Protein AF-X1LAD8-F1 (afdb_monomer)

Foldseek 3Di:
DLVVLLVVCLVVVALEFEQEEAQQSLLSSLCSQQPRPQPDDPVQQFDEARRDAGRHAYEYEYLALADLQQAAQKHWDQPPVVLATTMGGDPRSGHPYYDQQLVSNLPPALVRLQLRLLNLLQLLVQLCVFPQHDDVLVVLSVQLNVLSVVQSVVCNVRSNPSSSSVSSNSSSNSSSNSCRRGNGDDQQVQQRCCCRPVVDDSSVSSVVRVVD

Sequence (212 aa):
MLDEALQEARGWQPDLVIGFGGGSSMDVAKLVAALPGSGQRVEEVFGIGLLASRKTHLILLPTTAGTGSEVSPIAIVLDDPAKLKKGVVSPHLVADAAYVDPLLTVSVPPDVTAATGMDALTHCIEEYANRFAHPVIDLYALQGVRLIAANLLRAVQKGDDEEARARVALGSFYGGLGLGSVNTGAVHALAYPLGGEFHVAHGVSNALLMPH

Structure (mmCIF, N/CA/C/O backbone):
data_AF-X1LAD8-F1
#
_entry.id   AF-X1LAD8-F1
#
loop_
_atom_site.group_PDB
_atom_site.id
_atom_site.type_symbol
_atom_site.label_atom_id
_atom_site.label_alt_id
_atom_site.label_comp_id
_atom_site.label_asym_id
_atom_site.label_entity_id
_atom_site.label_seq_id
_atom_site.pdbx_PDB_ins_code
_atom_site.Cartn_x
_atom_site.Cartn_y
_atom_site.Cartn_z
_atom_site.occupancy
_atom_site.B_iso_or_equiv
_atom_site.auth_seq_id
_atom_site.auth_comp_id
_atom_site.auth_asym_id
_atom_site.auth_atom_id
_atom_site.pdbx_PDB_model_num
ATOM 1 N N . MET A 1 1 ? -13.987 14.799 1.753 1.00 79.81 1 MET A N 1
ATOM 2 C CA . MET A 1 1 ? -13.926 13.354 1.435 1.00 79.81 1 MET A CA 1
ATOM 3 C C . MET A 1 1 ? -14.041 12.464 2.671 1.00 79.81 1 MET A C 1
ATOM 5 O O . MET A 1 1 ? -15.060 11.800 2.785 1.00 79.81 1 MET A O 1
ATOM 9 N N . LEU A 1 2 ? -13.053 12.399 3.582 1.00 89.94 2 LEU A N 1
ATOM 10 C CA . LEU A 1 2 ? -13.131 11.468 4.728 1.00 89.94 2 LEU A CA 1
ATOM 11 C C . LEU A 1 2 ? -14.311 11.788 5.659 1.00 89.94 2 LEU A C 1
ATOM 13 O O . LEU A 1 2 ? -15.076 10.889 5.991 1.00 89.94 2 LEU A O 1
ATOM 17 N N . ASP A 1 3 ? -14.491 13.056 6.033 1.00 90.19 3 ASP A N 1
ATOM 18 C CA . ASP A 1 3 ? -15.581 13.463 6.931 1.00 90.19 3 ASP A CA 1
ATOM 19 C C . ASP A 1 3 ? -16.967 13.179 6.346 1.00 90.19 3 ASP A C 1
ATOM 21 O O . ASP A 1 3 ? -17.844 12.676 7.046 1.00 90.19 3 ASP A O 1
ATOM 25 N N . GLU A 1 4 ? -17.145 13.437 5.050 1.00 91.69 4 GLU A N 1
ATOM 26 C CA . GLU A 1 4 ? -18.382 13.137 4.320 1.00 91.69 4 GLU A CA 1
ATOM 27 C C . GLU A 1 4 ? -18.660 11.628 4.323 1.00 91.69 4 GLU A C 1
ATOM 29 O O . GLU A 1 4 ? -19.759 11.205 4.677 1.00 91.69 4 GLU A O 1
ATOM 34 N N . ALA A 1 5 ? -17.647 10.808 4.023 1.00 93.94 5 ALA A N 1
AT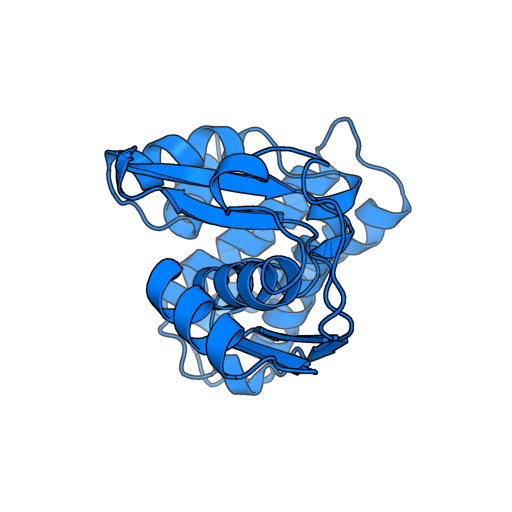OM 35 C CA . ALA A 1 5 ? -17.775 9.353 4.033 1.00 93.94 5 ALA A CA 1
ATOM 36 C C . ALA A 1 5 ? -18.078 8.805 5.441 1.00 93.94 5 ALA A C 1
ATOM 38 O O . ALA A 1 5 ? -18.900 7.903 5.602 1.00 93.94 5 ALA A O 1
ATOM 39 N N . LEU A 1 6 ? -17.459 9.371 6.484 1.00 94.69 6 LEU A N 1
ATOM 40 C CA . LEU A 1 6 ? -17.747 9.020 7.877 1.00 94.69 6 LEU A CA 1
ATOM 41 C C . LEU A 1 6 ? -19.163 9.427 8.290 1.00 94.69 6 LEU A C 1
ATOM 43 O O . LEU A 1 6 ? -19.819 8.695 9.034 1.00 94.69 6 LEU A O 1
ATOM 47 N N . GLN A 1 7 ? -19.642 10.583 7.832 1.00 93.75 7 GLN A N 1
ATOM 48 C CA . GLN A 1 7 ? -21.001 11.038 8.098 1.00 93.75 7 GLN A CA 1
ATOM 49 C C . GLN A 1 7 ? -22.031 10.107 7.451 1.00 93.75 7 GLN A C 1
ATOM 51 O O . GLN A 1 7 ? -22.976 9.689 8.123 1.00 93.75 7 GLN A O 1
ATOM 56 N N . GLU A 1 8 ? -21.829 9.743 6.186 1.00 94.81 8 GLU A N 1
ATOM 57 C CA . GLU A 1 8 ? -22.706 8.819 5.468 1.00 94.81 8 GLU A CA 1
ATOM 58 C C . GLU A 1 8 ? -22.725 7.436 6.132 1.00 94.81 8 GLU A C 1
ATOM 60 O O . GLU A 1 8 ? -23.794 6.905 6.443 1.00 94.81 8 GLU A O 1
ATOM 65 N N . ALA A 1 9 ? -21.553 6.894 6.475 1.00 95.19 9 ALA A N 1
ATOM 66 C CA . ALA A 1 9 ? -21.448 5.598 7.138 1.00 95.19 9 ALA A CA 1
ATOM 67 C C . ALA A 1 9 ? -22.083 5.578 8.538 1.00 95.19 9 ALA A C 1
ATOM 69 O O . ALA A 1 9 ? -22.672 4.571 8.924 1.00 95.19 9 ALA A O 1
ATOM 70 N N . ARG A 1 10 ? -22.033 6.681 9.301 1.00 92.81 10 ARG A N 1
ATOM 71 C CA . ARG A 1 10 ? -22.748 6.789 10.590 1.00 92.81 10 ARG A CA 1
ATOM 72 C C . ARG A 1 10 ? -24.267 6.772 10.418 1.00 92.81 10 ARG A C 1
ATOM 74 O O . ARG A 1 10 ? -24.958 6.252 11.290 1.00 92.81 10 ARG A O 1
ATOM 81 N N . GLY A 1 11 ? -24.778 7.340 9.327 1.00 92.38 11 GLY A N 1
ATOM 82 C CA . GLY A 1 11 ? -26.203 7.310 9.002 1.00 92.38 11 GLY A CA 1
ATOM 83 C C . GLY A 1 11 ? -26.668 5.931 8.534 1.00 92.38 11 GLY A C 1
ATOM 84 O O . GLY A 1 11 ? -27.708 5.453 8.982 1.00 92.38 11 GLY A O 1
ATOM 85 N N . TRP A 1 12 ? -25.886 5.288 7.663 1.00 94.12 12 TRP A N 1
ATOM 86 C CA . TRP A 1 12 ? -26.236 4.000 7.062 1.00 94.12 12 TRP A CA 1
ATOM 87 C C . TRP A 1 12 ? -25.961 2.793 7.972 1.00 94.12 12 TRP A C 1
ATOM 89 O O . TRP A 1 12 ? -26.721 1.832 7.932 1.00 94.12 12 TRP A O 1
ATOM 99 N N . GLN A 1 13 ? -24.926 2.864 8.818 1.00 92.81 13 GLN A N 1
ATOM 100 C CA . GLN A 1 13 ? -24.449 1.774 9.682 1.00 92.81 13 GLN A CA 1
ATOM 101 C C . GLN A 1 13 ? -24.126 0.486 8.896 1.00 92.81 13 GLN A C 1
ATOM 103 O O . GLN A 1 13 ? -24.782 -0.534 9.094 1.00 92.81 13 GLN A O 1
ATOM 108 N N . PRO A 1 14 ? -23.126 0.517 7.993 1.00 95.50 14 PRO A N 1
ATOM 109 C CA . PRO A 1 14 ? -22.772 -0.645 7.186 1.00 95.50 14 PRO A CA 1
ATOM 110 C C . PRO A 1 14 ? -22.263 -1.824 8.020 1.00 95.50 14 PRO A C 1
ATOM 112 O O . PRO A 1 14 ? -21.412 -1.658 8.897 1.00 95.50 14 PRO A O 1
ATOM 115 N N . ASP A 1 15 ? -22.684 -3.029 7.632 1.00 97.06 15 ASP A N 1
ATOM 116 C CA . ASP A 1 15 ? -22.079 -4.293 8.079 1.00 97.06 15 ASP A CA 1
ATOM 117 C C . ASP A 1 15 ? -20.779 -4.618 7.317 1.00 97.06 15 ASP A C 1
ATOM 119 O O . ASP A 1 15 ? -19.916 -5.340 7.819 1.00 97.06 15 ASP A O 1
ATOM 123 N N . LEU A 1 16 ? -20.618 -4.056 6.113 1.00 97.88 16 LEU A N 1
ATOM 124 C CA . LEU A 1 16 ? -19.474 -4.248 5.222 1.00 97.88 16 LEU A CA 1
ATOM 125 C C . LEU A 1 16 ? -19.122 -2.942 4.500 1.00 97.88 16 LEU A C 1
ATOM 127 O O . LEU A 1 16 ? -19.991 -2.273 3.944 1.00 97.88 16 LEU A O 1
ATOM 131 N N . VAL A 1 17 ? -17.829 -2.637 4.436 1.00 98.44 17 VAL A N 1
ATOM 132 C CA . VAL A 1 17 ? -17.248 -1.579 3.606 1.00 98.44 17 VAL A CA 1
ATOM 133 C C . VAL A 1 17 ? -16.349 -2.212 2.549 1.00 98.44 17 VAL A C 1
ATOM 135 O O . VAL A 1 17 ? -15.526 -3.079 2.849 1.00 98.44 17 VAL A O 1
ATOM 138 N N . ILE A 1 18 ? -16.495 -1.757 1.305 1.00 98.50 18 ILE A N 1
ATOM 139 C CA . ILE A 1 18 ? -15.653 -2.171 0.183 1.00 98.50 18 ILE A CA 1
ATOM 140 C C . ILE A 1 18 ? -14.827 -0.967 -0.267 1.00 98.50 18 ILE A C 1
ATOM 142 O O . ILE A 1 18 ? -15.375 0.021 -0.753 1.00 98.50 18 ILE A O 1
ATOM 146 N N . GLY A 1 19 ? -13.508 -1.049 -0.110 1.00 98.06 19 GLY A N 1
ATOM 147 C CA . GLY A 1 19 ? -12.574 -0.078 -0.669 1.00 98.06 19 GLY A CA 1
ATOM 148 C C . GLY A 1 19 ? -12.155 -0.493 -2.072 1.00 98.06 19 GLY A C 1
ATOM 149 O O . GLY A 1 19 ? -11.567 -1.555 -2.245 1.00 98.06 19 GLY A O 1
ATOM 150 N N . PHE A 1 20 ? -12.434 0.347 -3.064 1.00 97.44 20 PHE A N 1
ATOM 151 C CA . PHE A 1 20 ? -12.070 0.121 -4.463 1.00 97.44 20 PHE A CA 1
ATOM 152 C C . PHE A 1 20 ? -11.306 1.338 -4.989 1.00 97.44 20 PHE A C 1
ATOM 154 O O . PHE A 1 20 ? -11.820 2.459 -4.957 1.00 97.44 20 PHE A O 1
ATOM 161 N N . GLY A 1 21 ? -10.067 1.141 -5.434 1.00 97.44 21 GLY A N 1
ATOM 162 C CA . GLY A 1 21 ? -9.229 2.226 -5.945 1.00 97.44 21 GLY A CA 1
ATOM 163 C C . GLY A 1 21 ? -7.747 2.058 -5.617 1.00 97.44 21 GLY A C 1
ATOM 164 O O . GLY A 1 21 ? -7.274 0.961 -5.333 1.00 97.44 21 GLY A O 1
ATOM 165 N N . GLY A 1 22 ? -7.003 3.165 -5.639 1.00 96.25 22 GLY A N 1
ATOM 166 C CA . GLY A 1 22 ? -5.631 3.208 -5.125 1.00 96.25 22 GLY A CA 1
ATOM 167 C C . GLY A 1 22 ? -5.575 3.345 -3.598 1.00 96.25 22 GLY A C 1
ATOM 168 O O . GLY A 1 22 ? -6.605 3.346 -2.919 1.00 96.25 22 GLY A O 1
ATOM 169 N N . GLY A 1 23 ? -4.366 3.536 -3.059 1.00 95.62 23 GLY A N 1
ATOM 170 C CA . GLY A 1 23 ? -4.129 3.642 -1.611 1.00 95.62 23 GLY A CA 1
ATOM 171 C C . GLY A 1 23 ? -5.018 4.664 -0.899 1.00 95.62 23 GLY A C 1
ATOM 172 O O . GLY A 1 23 ? -5.607 4.339 0.121 1.00 95.62 23 GLY A O 1
ATOM 173 N N . SER A 1 24 ? -5.220 5.859 -1.467 1.00 93.81 24 SER A N 1
ATOM 174 C CA . SER A 1 24 ? -6.061 6.889 -0.836 1.00 93.81 24 SER A CA 1
ATOM 175 C C . SER A 1 24 ? -7.518 6.456 -0.641 1.00 93.81 24 SER A C 1
ATOM 177 O O . SER A 1 24 ? -8.095 6.724 0.410 1.00 93.81 24 SER A O 1
ATOM 179 N N . SER A 1 25 ? -8.114 5.766 -1.619 1.00 96.31 25 SER A N 1
ATOM 180 C CA . SER A 1 25 ? -9.486 5.255 -1.496 1.00 96.31 25 SER A CA 1
ATOM 181 C C . SER A 1 25 ? -9.572 4.142 -0.451 1.00 96.31 25 SER A C 1
ATOM 183 O O . SER A 1 25 ? -10.516 4.099 0.336 1.00 96.31 25 SER A O 1
ATOM 185 N N . MET A 1 26 ? -8.575 3.255 -0.421 1.00 98.12 26 MET A N 1
ATOM 186 C CA . MET A 1 26 ? -8.517 2.153 0.541 1.00 98.12 26 MET A CA 1
ATOM 187 C C . MET A 1 26 ? -8.270 2.647 1.971 1.00 98.12 26 MET A C 1
ATOM 189 O O . MET A 1 26 ? -8.909 2.158 2.896 1.00 98.12 26 MET A O 1
ATOM 193 N N . ASP A 1 27 ? -7.430 3.662 2.162 1.00 97.50 27 ASP A N 1
ATOM 194 C CA . ASP A 1 27 ? -7.162 4.261 3.472 1.00 97.50 27 ASP A CA 1
ATOM 195 C C . ASP A 1 27 ? -8.411 4.934 4.057 1.00 97.50 27 ASP A C 1
ATOM 197 O O . ASP A 1 27 ? -8.707 4.778 5.244 1.00 97.50 27 ASP A O 1
ATOM 201 N N . VAL A 1 28 ? -9.207 5.608 3.218 1.00 97.12 28 VAL A N 1
ATOM 202 C CA . VAL A 1 28 ? -10.532 6.108 3.617 1.00 97.12 28 VAL A CA 1
ATOM 203 C C . VAL A 1 28 ? -11.456 4.949 3.986 1.00 97.12 28 VAL A C 1
ATOM 205 O O . VAL A 1 28 ? -12.068 4.987 5.050 1.00 97.12 28 VAL A O 1
ATOM 208 N N . ALA A 1 29 ? -11.530 3.901 3.161 1.00 98.19 29 ALA A N 1
ATOM 209 C CA . ALA A 1 29 ? -12.377 2.737 3.423 1.00 98.19 29 ALA A CA 1
ATOM 210 C C . ALA A 1 29 ? -12.033 2.049 4.757 1.00 98.19 29 ALA A C 1
ATOM 212 O O . ALA A 1 29 ? -12.934 1.686 5.514 1.00 98.19 29 ALA A O 1
ATOM 213 N N . LYS A 1 30 ? -10.742 1.942 5.096 1.00 98.50 30 LYS A N 1
ATOM 214 C CA . LYS A 1 30 ? -10.277 1.418 6.388 1.00 98.50 30 LYS A CA 1
ATOM 215 C C . LYS A 1 30 ? -10.834 2.218 7.565 1.00 98.50 30 LYS A C 1
ATOM 217 O O . LYS A 1 30 ? -11.376 1.638 8.505 1.00 98.50 30 LYS A O 1
ATOM 222 N N . LEU A 1 31 ? -10.740 3.548 7.512 1.00 97.69 31 LEU A N 1
ATOM 223 C CA . LEU A 1 31 ? -11.250 4.416 8.579 1.00 97.69 31 LEU A CA 1
ATOM 224 C C . LEU A 1 31 ? -12.781 4.440 8.627 1.00 97.69 31 LEU A C 1
ATOM 226 O O . LEU A 1 31 ? -13.354 4.460 9.716 1.00 97.69 31 LEU A O 1
ATOM 230 N N . VAL A 1 32 ? -13.444 4.372 7.472 1.00 97.44 32 VAL A N 1
ATOM 231 C CA . VAL A 1 32 ? -14.904 4.253 7.369 1.00 97.44 32 VAL A CA 1
ATOM 232 C C . VAL A 1 32 ? -15.407 2.926 7.937 1.00 97.44 32 VAL A C 1
ATOM 234 O O . VAL A 1 32 ? -16.476 2.901 8.530 1.00 97.44 32 VAL A O 1
ATOM 237 N N . ALA A 1 33 ? -14.648 1.836 7.837 1.00 97.94 33 ALA A N 1
ATOM 238 C CA . ALA A 1 33 ? -14.998 0.580 8.500 1.00 97.94 33 ALA A CA 1
ATOM 239 C C . ALA A 1 33 ? -14.725 0.614 10.016 1.00 97.94 33 ALA A C 1
ATOM 241 O O . ALA A 1 33 ? -15.415 -0.038 10.797 1.00 97.94 33 ALA A O 1
ATOM 242 N N . ALA A 1 34 ? -13.699 1.345 10.452 1.00 97.25 34 ALA A N 1
ATOM 243 C CA . ALA A 1 34 ? -13.231 1.297 11.833 1.00 97.25 34 ALA A CA 1
ATOM 244 C C . ALA A 1 34 ? -13.905 2.303 12.783 1.00 97.25 34 ALA A C 1
ATOM 246 O O . ALA A 1 34 ? -14.109 1.996 13.956 1.00 97.25 34 ALA A O 1
ATOM 247 N N . LEU A 1 35 ? -14.214 3.517 12.319 1.00 95.81 35 LEU A N 1
ATOM 248 C CA . LEU A 1 35 ? -14.643 4.620 13.189 1.00 95.81 35 LEU A CA 1
ATOM 249 C C . LEU A 1 35 ? -16.151 4.661 13.502 1.00 95.81 35 LEU A C 1
ATOM 251 O O . LEU A 1 35 ? -16.509 5.005 14.633 1.00 95.81 35 LEU A O 1
ATOM 255 N N . PRO A 1 36 ? -17.076 4.351 12.577 1.00 93.50 36 PRO A N 1
ATOM 256 C CA . PRO A 1 36 ? -18.497 4.313 12.905 1.00 93.50 36 PRO A CA 1
ATOM 257 C C . PRO A 1 36 ? -18.789 3.330 14.048 1.00 93.50 36 PRO A C 1
ATOM 259 O O . PRO A 1 36 ? -18.403 2.166 14.017 1.00 93.50 36 PRO A O 1
ATOM 262 N N . GLY A 1 37 ? -19.453 3.817 15.100 1.00 85.94 37 GLY A N 1
ATOM 263 C CA . GLY A 1 37 ? -19.810 3.007 16.269 1.00 85.94 37 GLY A CA 1
ATOM 264 C C . GLY A 1 37 ? -18.666 2.689 17.246 1.00 85.94 37 GLY A C 1
ATOM 265 O O . GLY A 1 37 ? -18.933 2.060 18.270 1.00 85.94 37 GLY A O 1
ATOM 266 N N . SER A 1 38 ? -17.426 3.132 16.991 1.00 89.69 38 SER A N 1
ATOM 267 C CA . SER A 1 38 ? -16.301 2.955 17.930 1.00 89.69 38 SER A CA 1
ATOM 268 C C . SER A 1 38 ? -16.323 3.950 19.096 1.00 89.69 38 SER A C 1
ATOM 270 O O . SER A 1 38 ? -15.710 3.706 20.132 1.00 89.69 38 SER A O 1
ATOM 272 N N . GLY A 1 39 ? -17.025 5.077 18.931 1.00 90.00 39 GLY A N 1
ATOM 273 C CA . GLY A 1 39 ? -17.014 6.198 19.874 1.00 90.00 39 GLY A CA 1
ATOM 274 C C . GLY A 1 39 ? -15.785 7.105 19.755 1.00 90.00 39 GLY A C 1
ATOM 275 O O . GLY A 1 39 ? -15.700 8.075 20.501 1.00 90.00 39 GLY A O 1
ATOM 276 N N . GLN A 1 40 ? -14.867 6.822 18.823 1.00 94.56 40 GLN A N 1
ATOM 277 C CA . GLN A 1 40 ? -13.672 7.630 18.569 1.00 94.56 40 GLN A CA 1
ATOM 278 C C . GLN A 1 40 ? -13.865 8.554 17.363 1.00 94.56 40 GLN A C 1
ATOM 280 O O . GLN A 1 40 ? -14.532 8.218 16.378 1.00 94.56 40 GLN A O 1
ATOM 285 N N . ARG A 1 41 ? -13.240 9.726 17.425 1.00 92.19 41 ARG A N 1
ATOM 286 C CA . ARG A 1 41 ? -13.048 10.626 16.286 1.00 92.19 41 ARG A CA 1
ATOM 287 C C . ARG A 1 41 ? -11.729 10.308 15.580 1.00 92.19 41 ARG A C 1
ATOM 289 O O . ARG A 1 41 ? -10.859 9.644 16.140 1.00 92.19 41 ARG A O 1
ATOM 296 N N . VAL A 1 42 ? -11.578 10.775 14.340 1.00 91.94 42 VAL A N 1
ATOM 297 C CA . VAL A 1 42 ? -10.379 10.485 13.535 1.00 91.94 42 VAL A CA 1
ATOM 298 C C . VAL A 1 42 ? -9.107 11.042 14.185 1.00 91.94 42 VAL A C 1
ATOM 300 O O . VAL A 1 42 ? -8.061 10.400 14.161 1.00 91.94 42 VAL A O 1
ATOM 303 N N . GLU A 1 43 ? -9.203 12.190 14.856 1.00 92.12 43 GLU A N 1
ATOM 304 C CA . GLU A 1 43 ? -8.066 12.851 15.494 1.00 92.12 43 GLU A CA 1
ATOM 305 C C . GLU A 1 43 ? -7.517 12.059 16.684 1.00 92.12 43 GLU A C 1
ATOM 307 O O . GLU A 1 43 ? -6.341 12.174 17.020 1.00 92.12 43 GLU A O 1
ATOM 312 N N . GLU A 1 44 ? -8.367 11.242 17.307 1.00 94.62 44 GLU A N 1
ATOM 313 C CA . GLU A 1 44 ? -8.046 10.440 18.491 1.00 94.62 44 GLU A CA 1
ATOM 314 C C . GLU A 1 44 ? -7.309 9.147 18.132 1.00 94.62 44 GLU A C 1
ATOM 316 O O . GLU A 1 44 ? -6.740 8.504 19.013 1.00 94.62 44 GLU A O 1
ATOM 321 N N . VAL A 1 45 ? -7.307 8.766 16.851 1.00 95.81 45 VAL A N 1
ATOM 322 C CA . VAL A 1 45 ? -6.691 7.519 16.381 1.00 95.81 45 VAL A CA 1
ATOM 323 C C . VAL A 1 45 ? -5.395 7.736 15.603 1.00 95.81 45 VAL A C 1
ATOM 325 O O . VAL A 1 45 ? -4.735 6.758 15.260 1.00 95.81 45 VAL A O 1
ATOM 328 N N . PHE A 1 46 ? -4.984 8.983 15.349 1.00 95.19 46 PHE A N 1
ATOM 329 C CA . PHE A 1 46 ? -3.705 9.270 14.694 1.00 95.19 46 PHE A CA 1
ATOM 330 C C . PHE A 1 46 ? -2.514 8.788 15.523 1.00 95.19 46 PHE A C 1
ATOM 332 O O . PHE A 1 46 ? -2.290 9.247 16.641 1.00 95.19 46 PHE A O 1
ATOM 339 N N . GLY A 1 47 ? -1.702 7.910 14.939 1.00 94.00 47 GLY A N 1
ATOM 340 C CA . GLY A 1 47 ? -0.576 7.261 15.599 1.00 94.00 47 GLY A CA 1
ATOM 341 C C . GLY A 1 47 ? -0.677 5.740 15.557 1.00 94.00 47 GLY A C 1
ATOM 342 O O . GLY A 1 47 ? -1.374 5.159 14.726 1.00 94.00 47 GLY A O 1
ATOM 343 N N . ILE A 1 48 ? 0.065 5.086 16.449 1.00 96.12 48 ILE A N 1
ATOM 344 C CA . ILE A 1 48 ? 0.210 3.629 16.484 1.00 96.12 48 ILE A CA 1
ATOM 345 C C . ILE A 1 48 ? -0.620 3.069 17.641 1.00 96.12 48 ILE A C 1
ATOM 347 O O . ILE A 1 48 ? -0.433 3.467 18.787 1.00 96.12 48 ILE A O 1
ATOM 351 N N . GLY A 1 49 ? -1.519 2.128 17.344 1.00 96.19 49 GLY A N 1
ATOM 352 C CA . GLY A 1 49 ? -2.258 1.357 18.348 1.00 96.19 49 GLY A CA 1
ATOM 353 C C . GLY A 1 49 ? -3.353 2.121 19.103 1.00 96.19 49 GLY A C 1
ATOM 354 O O . GLY A 1 49 ? -3.796 1.649 20.143 1.00 96.19 49 GLY A O 1
ATOM 355 N N . LEU A 1 50 ? -3.788 3.286 18.607 1.00 97.31 50 LEU A N 1
ATOM 356 C CA . LEU A 1 50 ? -4.802 4.122 19.274 1.00 97.31 50 LEU A CA 1
ATOM 357 C C . LEU A 1 50 ? -6.246 3.803 18.864 1.00 97.31 50 LEU A C 1
ATOM 359 O O . LEU A 1 50 ? -7.190 4.134 19.582 1.00 97.31 50 LEU A O 1
ATOM 363 N N . LEU A 1 51 ? -6.433 3.163 17.710 1.00 97.38 51 LEU A N 1
ATOM 364 C CA . LEU A 1 51 ? -7.743 2.686 17.279 1.00 97.38 51 LEU A CA 1
ATOM 365 C C . LEU A 1 51 ? -8.169 1.503 18.158 1.00 97.38 51 LEU A C 1
ATOM 367 O O . LEU A 1 51 ? -7.470 0.493 18.197 1.00 97.38 51 LEU A O 1
ATOM 371 N N . ALA A 1 52 ? -9.311 1.627 18.833 1.00 95.06 52 ALA A N 1
ATOM 372 C CA . ALA A 1 52 ? -9.736 0.699 19.877 1.00 95.06 52 ALA A CA 1
ATOM 373 C C . ALA A 1 52 ? -10.370 -0.592 19.345 1.00 95.06 52 ALA A C 1
ATOM 375 O O . ALA A 1 52 ? -10.262 -1.636 19.983 1.00 95.06 52 ALA A O 1
ATOM 376 N N . SER A 1 53 ? -11.096 -0.523 18.225 1.00 95.00 53 SER A N 1
ATOM 377 C CA . SER A 1 53 ? -11.739 -1.690 17.609 1.00 95.00 53 SER A CA 1
ATOM 378 C C . SER A 1 53 ? -12.231 -1.392 16.190 1.00 95.00 53 SER A C 1
ATOM 380 O O . SER A 1 53 ? -12.345 -0.233 15.798 1.00 95.00 53 SER A O 1
ATOM 382 N N . ARG A 1 54 ? -12.570 -2.452 15.450 1.00 96.38 54 ARG A N 1
ATOM 383 C CA . ARG A 1 54 ? -13.385 -2.424 14.227 1.00 96.38 54 ARG A CA 1
ATOM 384 C C . ARG A 1 54 ? -14.471 -3.493 14.359 1.00 96.38 54 ARG A C 1
ATOM 386 O O . ARG A 1 54 ? -14.169 -4.605 14.788 1.00 96.38 54 ARG A O 1
ATOM 393 N N . LYS A 1 55 ? -15.716 -3.151 14.014 1.00 93.44 55 LYS A N 1
ATOM 394 C CA . LYS A 1 55 ? -16.853 -4.095 13.979 1.00 93.44 55 LYS A CA 1
ATOM 395 C C . LYS A 1 55 ? -17.354 -4.369 12.562 1.00 93.44 55 LYS A C 1
ATOM 397 O O . LYS A 1 55 ? -17.846 -5.459 12.305 1.00 93.44 55 LYS A O 1
ATOM 402 N N . THR A 1 56 ? -17.223 -3.394 11.669 1.00 97.81 56 THR A 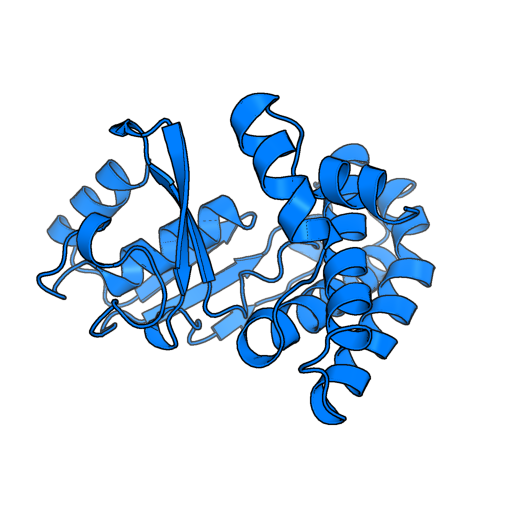N 1
ATOM 403 C CA . THR A 1 56 ? -17.653 -3.498 10.273 1.00 97.81 56 THR A CA 1
ATOM 404 C C . THR A 1 56 ? -16.647 -4.300 9.464 1.00 97.81 56 THR A C 1
ATOM 406 O O . THR A 1 56 ? -15.439 -4.069 9.580 1.00 97.81 56 THR A O 1
ATOM 409 N N . HIS A 1 57 ? -17.128 -5.215 8.622 1.00 98.25 57 HIS A N 1
ATOM 410 C CA . HIS A 1 57 ? -16.270 -5.963 7.713 1.00 98.25 57 HIS A CA 1
ATOM 411 C C . HIS A 1 57 ? -15.619 -5.052 6.669 1.00 98.25 57 HIS A C 1
ATOM 413 O O . HIS A 1 57 ? -16.175 -4.021 6.292 1.00 98.25 57 HIS A O 1
ATOM 419 N N . LEU A 1 58 ? -14.435 -5.428 6.195 1.00 98.75 58 LEU A N 1
ATOM 420 C CA . LEU A 1 58 ? -13.649 -4.644 5.253 1.00 98.75 58 LEU A CA 1
ATOM 421 C C . LEU A 1 58 ? -13.097 -5.540 4.152 1.00 98.75 58 LEU A C 1
ATOM 423 O O 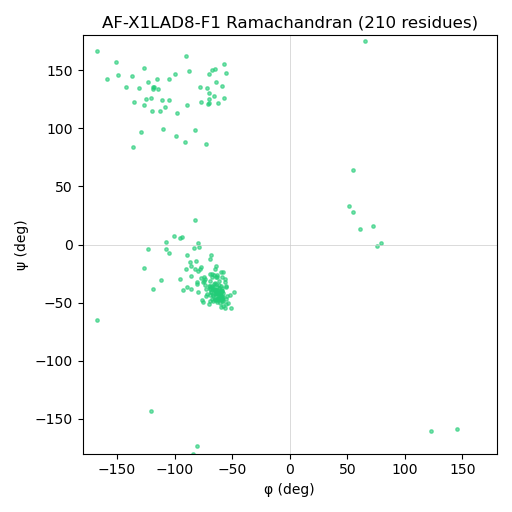. LEU A 1 58 ? -12.341 -6.473 4.421 1.00 98.75 58 LEU A O 1
ATOM 427 N N . ILE A 1 59 ? -13.430 -5.202 2.912 1.00 98.81 59 ILE A N 1
ATOM 428 C CA . ILE A 1 59 ? -12.854 -5.811 1.716 1.00 98.81 59 ILE A CA 1
ATOM 429 C C . ILE A 1 59 ? -12.140 -4.726 0.917 1.00 98.81 59 ILE A C 1
ATOM 431 O O . ILE A 1 59 ? -12.702 -3.653 0.702 1.00 98.81 59 ILE A O 1
ATOM 435 N N . LEU A 1 60 ? -10.920 -5.001 0.459 1.00 98.81 60 LEU A N 1
ATOM 436 C CA . LEU A 1 60 ? -10.124 -4.062 -0.333 1.00 98.81 60 LEU A CA 1
ATOM 437 C C . LEU A 1 60 ? -9.801 -4.631 -1.723 1.00 98.81 60 LEU A C 1
ATOM 439 O O . LEU A 1 60 ? -9.437 -5.797 -1.870 1.00 98.81 60 LEU A O 1
ATOM 443 N N . LEU A 1 61 ? -9.954 -3.794 -2.749 1.00 98.56 61 LEU A N 1
ATOM 444 C CA . LEU A 1 61 ? -9.712 -4.107 -4.155 1.00 98.56 61 LEU A CA 1
ATOM 445 C C . LEU A 1 61 ? -8.796 -3.031 -4.756 1.00 98.56 61 LEU A C 1
ATOM 447 O O . LEU A 1 61 ? -9.280 -1.954 -5.133 1.00 98.56 61 LEU A O 1
ATOM 451 N N . PRO A 1 62 ? -7.479 -3.283 -4.830 1.00 98.56 62 PRO A N 1
ATOM 452 C CA . PRO A 1 62 ? -6.550 -2.323 -5.399 1.00 98.56 62 PRO A CA 1
ATOM 453 C C . PRO A 1 62 ? -6.745 -2.205 -6.917 1.00 98.56 62 PRO A C 1
ATOM 455 O O . PRO A 1 62 ? -6.721 -3.196 -7.642 1.00 98.56 62 PRO A O 1
ATOM 458 N N . THR A 1 63 ? -6.868 -0.975 -7.417 1.00 98.44 63 THR A N 1
ATOM 459 C CA . THR A 1 63 ? -6.873 -0.659 -8.863 1.00 98.44 63 THR A CA 1
ATOM 460 C C . THR A 1 63 ? -5.519 -0.129 -9.343 1.00 98.44 63 THR A C 1
ATOM 462 O O . THR A 1 63 ? -5.378 0.348 -10.466 1.00 98.44 63 THR A O 1
ATOM 465 N N . THR A 1 64 ? -4.508 -0.172 -8.475 1.00 98.00 64 THR A N 1
ATOM 466 C CA . THR A 1 64 ? -3.120 0.210 -8.756 1.00 98.00 64 THR A CA 1
ATOM 467 C C . THR A 1 64 ? -2.188 -0.824 -8.147 1.00 98.00 64 THR A C 1
ATOM 469 O O . THR A 1 64 ? -2.448 -1.289 -7.041 1.00 98.00 64 THR A O 1
ATOM 472 N N . ALA A 1 65 ? -1.066 -1.114 -8.801 1.00 98.12 65 ALA A N 1
ATOM 473 C CA . ALA A 1 65 ? -0.009 -1.947 -8.236 1.00 98.12 65 ALA A CA 1
ATOM 474 C C . ALA A 1 65 ? 1.105 -1.045 -7.680 1.00 98.12 65 ALA A C 1
ATOM 476 O O . ALA A 1 65 ? 1.963 -0.591 -8.438 1.00 98.12 65 ALA A O 1
ATOM 477 N N . GLY A 1 66 ? 1.035 -0.731 -6.383 1.00 96.88 66 GLY A N 1
ATOM 478 C CA . GLY A 1 66 ? 2.048 0.067 -5.686 1.00 96.88 66 GLY A CA 1
ATOM 479 C C . GLY A 1 66 ? 1.926 0.049 -4.168 1.00 96.88 66 GLY A C 1
ATOM 480 O O . GLY A 1 66 ? 2.792 -0.471 -3.473 1.00 96.88 66 GLY A O 1
ATOM 481 N N . THR A 1 67 ? 0.821 0.597 -3.658 1.00 96.56 67 THR A N 1
ATOM 482 C CA . THR A 1 67 ? 0.739 1.007 -2.247 1.00 96.56 67 THR A CA 1
ATOM 483 C C . THR A 1 67 ? 0.716 -0.146 -1.244 1.00 96.56 67 THR A C 1
ATOM 485 O O . THR A 1 67 ? 1.024 0.066 -0.079 1.00 96.56 67 THR A O 1
ATOM 488 N N . GLY A 1 68 ? 0.257 -1.335 -1.653 1.00 97.44 68 GLY A N 1
ATOM 489 C CA . GLY A 1 68 ? 0.052 -2.471 -0.745 1.00 97.44 68 GLY A CA 1
ATOM 490 C C . GLY A 1 68 ? -0.964 -2.214 0.381 1.00 97.44 68 GLY A C 1
ATOM 491 O O . GLY A 1 68 ? -1.025 -2.975 1.349 1.00 97.44 68 GLY A O 1
ATOM 492 N N . SER A 1 69 ? -1.758 -1.137 0.294 1.00 97.94 69 SER A N 1
ATOM 493 C CA . SER A 1 69 ? -2.715 -0.756 1.338 1.00 97.94 69 SER A CA 1
ATOM 494 C C . SER A 1 69 ? -3.795 -1.825 1.533 1.00 97.94 69 SER A C 1
ATOM 496 O O . SER A 1 69 ? -4.276 -2.007 2.644 1.00 97.94 69 SER A O 1
ATOM 498 N N . GLU A 1 70 ? -4.109 -2.629 0.522 1.00 98.44 70 GLU A N 1
ATOM 499 C CA . GLU A 1 70 ? -5.051 -3.742 0.625 1.00 98.44 70 GLU A CA 1
ATOM 500 C C . GLU A 1 70 ? -4.686 -4.790 1.695 1.00 98.44 70 GLU A C 1
ATOM 502 O O . GLU A 1 70 ? -5.572 -5.477 2.200 1.00 98.44 70 GLU A O 1
ATOM 507 N N . VAL A 1 71 ? -3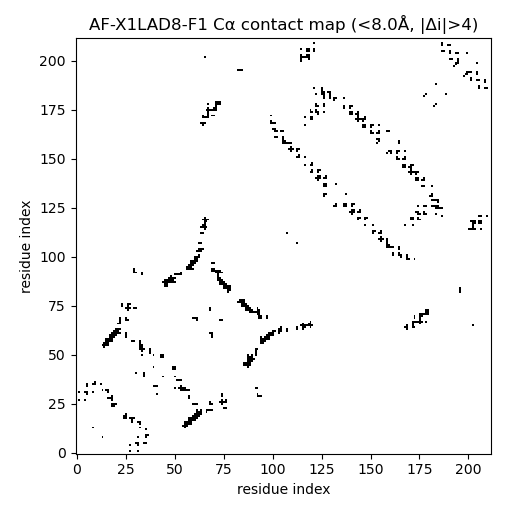.407 -4.887 2.076 1.00 97.81 71 VAL A N 1
ATOM 508 C CA . VAL A 1 71 ? -2.902 -5.840 3.081 1.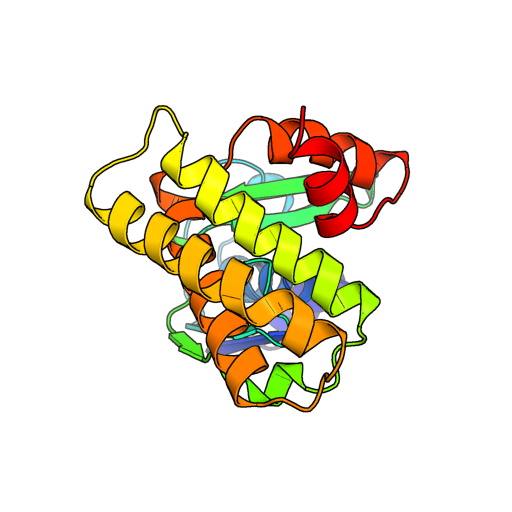00 97.81 71 VAL A CA 1
ATOM 509 C C . VAL A 1 71 ? -2.180 -5.189 4.260 1.00 97.81 71 VAL A C 1
ATOM 511 O O . VAL A 1 71 ? -1.814 -5.882 5.210 1.00 97.81 71 VAL A O 1
ATOM 514 N N . SER A 1 72 ? -1.995 -3.868 4.249 1.00 97.56 72 SER A N 1
ATOM 515 C CA . SER A 1 72 ? -1.270 -3.170 5.312 1.00 97.56 72 SER A CA 1
ATOM 516 C C . SER A 1 72 ? -2.181 -2.758 6.484 1.00 97.56 72 SER A C 1
ATOM 518 O O . SER A 1 72 ? -3.346 -2.396 6.281 1.00 97.56 72 SER A O 1
ATOM 520 N N . PRO A 1 73 ? -1.655 -2.692 7.722 1.00 97.56 73 PRO A N 1
ATOM 521 C CA . PRO A 1 73 ? -2.379 -2.171 8.885 1.00 97.56 73 PRO A CA 1
ATOM 522 C C . PRO A 1 73 ? -2.332 -0.633 8.977 1.00 97.56 73 PRO A C 1
ATOM 524 O O . PRO A 1 73 ? -2.464 -0.079 10.069 1.00 97.56 73 PRO A O 1
ATOM 527 N N . ILE A 1 74 ? -2.073 0.062 7.864 1.00 97.62 74 ILE A N 1
ATOM 528 C CA . ILE A 1 74 ? -1.778 1.499 7.824 1.00 97.62 74 ILE A CA 1
ATOM 529 C C . ILE A 1 74 ? -2.856 2.219 7.014 1.00 97.62 74 ILE A C 1
ATOM 531 O O . ILE A 1 74 ? -3.212 1.764 5.931 1.00 97.62 74 ILE A O 1
ATOM 535 N N . ALA A 1 75 ? -3.349 3.349 7.513 1.00 97.06 75 ALA A N 1
ATOM 536 C CA . ALA A 1 75 ? -4.143 4.299 6.741 1.00 97.06 75 ALA A CA 1
ATOM 537 C C . ALA A 1 75 ? -3.500 5.687 6.821 1.00 97.06 75 ALA A C 1
ATOM 539 O O . ALA A 1 75 ? -3.282 6.198 7.922 1.00 97.06 75 ALA A O 1
ATOM 540 N N . ILE A 1 76 ? -3.201 6.299 5.674 1.00 92.44 76 ILE A N 1
ATOM 541 C CA . ILE A 1 76 ? -2.659 7.653 5.577 1.00 92.44 76 ILE A CA 1
ATOM 542 C C . ILE A 1 76 ? -3.738 8.584 5.031 1.00 92.44 76 ILE A C 1
ATOM 544 O O . ILE A 1 76 ? -4.188 8.453 3.894 1.00 92.44 76 ILE A O 1
ATOM 548 N N . VAL A 1 77 ? -4.120 9.583 5.821 1.00 89.06 77 VAL A N 1
ATOM 549 C CA . VAL A 1 77 ? -5.105 10.591 5.412 1.00 89.06 77 VAL A CA 1
ATOM 550 C C . VAL A 1 77 ? -4.554 11.996 5.590 1.00 89.06 77 VAL A C 1
ATOM 552 O O . VAL A 1 77 ? -3.668 12.243 6.411 1.00 89.06 77 VAL A O 1
ATOM 555 N N . LEU A 1 78 ? -5.046 12.922 4.770 1.00 81.69 78 LEU A N 1
ATOM 556 C CA . LEU A 1 78 ? -4.738 14.336 4.921 1.00 81.69 78 LEU A CA 1
ATOM 557 C C . LEU A 1 78 ? -5.573 14.894 6.077 1.00 81.69 78 LEU A C 1
ATOM 559 O O . LEU A 1 78 ? -6.796 14.797 6.062 1.00 81.69 78 LEU A O 1
ATOM 563 N N . ASP A 1 79 ? -4.904 15.464 7.073 1.00 77.81 79 ASP A N 1
ATOM 564 C CA . ASP A 1 79 ? -5.539 16.287 8.097 1.00 77.81 79 ASP A CA 1
ATOM 565 C C . ASP A 1 79 ? -5.701 17.701 7.526 1.00 77.81 79 ASP A C 1
ATOM 567 O O . ASP A 1 79 ? -4.733 18.463 7.482 1.00 77.81 79 ASP A O 1
ATOM 571 N N . ASP A 1 80 ? -6.900 18.020 7.031 1.00 71.62 80 ASP A N 1
ATOM 572 C CA . ASP A 1 80 ? -7.217 19.297 6.376 1.00 71.62 80 ASP A CA 1
ATOM 573 C C . ASP A 1 80 ? -6.891 20.525 7.258 1.00 71.62 80 ASP A C 1
ATOM 575 O O . ASP A 1 80 ? -6.219 21.440 6.765 1.00 71.62 80 ASP A O 1
ATOM 579 N N . PRO A 1 81 ? -7.266 20.564 8.558 1.00 71.94 81 PRO A N 1
ATOM 580 C CA . PRO A 1 81 ? -6.838 21.618 9.479 1.00 71.94 81 PRO A CA 1
ATOM 581 C C . PRO A 1 81 ? -5.320 21.805 9.573 1.00 71.94 81 PRO A C 1
ATOM 583 O O . PRO A 1 81 ? -4.838 22.940 9.581 1.00 71.94 81 PRO A O 1
ATOM 586 N N . ALA A 1 82 ? -4.560 20.709 9.659 1.00 69.62 82 ALA A N 1
ATOM 587 C CA . ALA A 1 82 ? -3.107 20.764 9.821 1.00 69.62 82 ALA A CA 1
ATOM 588 C C . ALA A 1 82 ? -2.343 20.862 8.490 1.00 69.62 82 ALA A C 1
ATOM 590 O O . ALA A 1 82 ? -1.153 21.166 8.503 1.00 69.62 82 ALA A O 1
ATOM 591 N N . LYS A 1 83 ? -3.003 20.590 7.356 1.00 71.31 83 LYS A N 1
ATOM 592 C CA . LYS A 1 83 ? -2.404 20.395 6.024 1.00 71.31 83 LYS A CA 1
ATOM 593 C C . LYS A 1 83 ? -1.261 19.375 6.017 1.00 71.31 83 LYS A C 1
ATOM 595 O O . LYS A 1 83 ? -0.302 19.505 5.260 1.00 71.31 83 LYS A O 1
ATOM 600 N N . LEU A 1 84 ? -1.358 18.355 6.867 1.00 75.06 84 LEU A N 1
ATOM 601 C CA . LEU A 1 84 ? -0.333 17.326 7.034 1.00 75.06 84 LEU A CA 1
ATOM 602 C C . LEU A 1 84 ? -0.926 15.945 6.790 1.00 75.06 84 LEU A C 1
ATOM 604 O O . LEU A 1 84 ? -2.032 15.643 7.232 1.00 75.06 84 LEU A O 1
ATOM 608 N N . LYS A 1 85 ? -0.166 15.077 6.120 1.00 80.50 85 LYS A N 1
ATOM 609 C CA . LYS A 1 85 ? -0.506 13.654 6.062 1.00 80.50 85 LYS A CA 1
ATOM 610 C C . LYS A 1 85 ? -0.260 13.036 7.434 1.00 80.50 85 LYS A C 1
ATOM 612 O O . LYS A 1 85 ? 0.862 13.077 7.935 1.00 80.50 85 LYS A O 1
ATOM 617 N N . LYS A 1 86 ? -1.304 12.465 8.029 1.00 88.31 86 LYS A N 1
ATOM 618 C CA . LYS A 1 86 ? -1.237 11.744 9.301 1.00 88.31 86 LYS A CA 1
ATOM 619 C C . LYS A 1 86 ? -1.574 10.275 9.084 1.00 88.31 86 LYS A C 1
ATOM 621 O O . LYS A 1 86 ? -2.431 9.935 8.271 1.00 88.31 86 LYS A O 1
ATOM 626 N N . GLY A 1 87 ? -0.869 9.415 9.812 1.00 92.69 87 GLY A N 1
ATOM 627 C CA . GLY A 1 87 ? -1.040 7.970 9.740 1.00 92.69 87 GLY A CA 1
ATOM 628 C C . GLY A 1 87 ? -1.792 7.413 10.941 1.00 92.69 87 GLY A C 1
ATOM 629 O O . GLY A 1 87 ? -1.577 7.844 12.073 1.00 92.69 87 GLY A O 1
ATOM 630 N N . VAL A 1 88 ? -2.639 6.424 10.686 1.00 96.69 88 VAL A N 1
ATOM 631 C CA . VAL A 1 88 ? -3.198 5.514 11.687 1.00 96.69 88 VAL A CA 1
ATOM 632 C C . VAL A 1 88 ? -2.591 4.143 11.426 1.00 96.69 88 VAL A C 1
ATOM 634 O O . VAL A 1 88 ? -2.690 3.631 10.313 1.00 96.69 88 VAL A O 1
ATOM 637 N N . VAL A 1 89 ? -1.964 3.548 12.437 1.00 97.19 89 VAL A N 1
ATOM 638 C CA . VAL A 1 89 ? -1.394 2.198 12.359 1.00 97.19 89 VAL A CA 1
ATOM 639 C C . VAL A 1 89 ? -2.081 1.328 13.397 1.00 97.19 89 VAL A C 1
ATOM 641 O O . VAL A 1 89 ? -1.970 1.578 14.599 1.00 97.19 89 VAL A O 1
ATOM 644 N N . SER A 1 90 ? -2.822 0.315 12.955 1.00 97.44 90 SER A N 1
ATOM 645 C CA . SER A 1 90 ? -3.553 -0.571 13.860 1.00 97.44 90 SER A CA 1
ATOM 646 C C . SER A 1 90 ? -3.887 -1.912 13.203 1.00 97.44 90 SER A C 1
ATOM 648 O O . SER A 1 90 ? -4.281 -1.933 12.035 1.00 97.44 90 SER A O 1
ATOM 650 N N . PRO A 1 91 ? -3.832 -3.034 13.948 1.00 96.50 91 PRO A N 1
ATOM 651 C CA . PRO A 1 91 ? -4.299 -4.327 13.447 1.00 96.50 91 PRO A CA 1
ATOM 652 C C . PRO A 1 91 ? -5.783 -4.305 13.051 1.00 96.50 91 PRO A C 1
ATOM 654 O O . PRO A 1 91 ? -6.202 -5.085 12.203 1.00 96.50 91 PRO A O 1
ATOM 657 N N . HIS A 1 92 ? -6.580 -3.385 13.605 1.00 97.38 92 HIS A N 1
ATOM 658 C CA . HIS A 1 92 ? -7.988 -3.228 13.237 1.00 97.38 92 HIS A CA 1
ATOM 659 C C . HIS A 1 92 ? -8.197 -2.669 11.822 1.00 97.38 92 HIS A C 1
ATOM 661 O O . HIS A 1 92 ? -9.316 -2.734 11.321 1.00 97.38 92 HIS A O 1
ATOM 667 N N . LEU A 1 93 ? -7.150 -2.148 11.171 1.00 98.12 93 LEU A N 1
ATOM 668 C CA . LEU A 1 93 ? -7.198 -1.670 9.786 1.00 98.12 93 LEU A CA 1
ATOM 669 C C . LEU A 1 93 ? -6.878 -2.758 8.752 1.00 98.12 93 LEU A C 1
ATOM 671 O O . LEU A 1 93 ? -7.048 -2.518 7.559 1.00 98.12 93 LEU A O 1
ATOM 675 N N . VAL A 1 94 ? -6.421 -3.937 9.187 1.00 98.00 94 VAL A N 1
ATOM 676 C CA . VAL A 1 94 ? -6.198 -5.074 8.286 1.00 98.00 94 VAL A CA 1
ATOM 677 C C . VAL A 1 94 ? -7.549 -5.526 7.735 1.00 98.00 94 VAL A C 1
ATOM 679 O O . VAL A 1 94 ? -8.496 -5.739 8.500 1.00 98.00 94 VAL A O 1
ATOM 682 N N . ALA A 1 95 ? -7.640 -5.634 6.410 1.00 98.38 95 ALA A N 1
ATOM 683 C CA . ALA A 1 95 ? -8.850 -6.065 5.724 1.00 98.38 95 ALA A CA 1
ATOM 684 C C . ALA A 1 95 ? -9.171 -7.536 6.011 1.00 98.38 95 ALA A C 1
ATOM 686 O O . ALA A 1 95 ? -8.275 -8.357 6.203 1.00 98.38 95 ALA A O 1
ATOM 687 N N . ASP A 1 96 ? -10.459 -7.874 5.996 1.00 98.62 96 ASP A N 1
ATOM 688 C CA . ASP A 1 96 ? -10.909 -9.264 6.120 1.00 98.62 96 ASP A CA 1
ATOM 689 C C . ASP A 1 96 ? -10.660 -10.045 4.822 1.00 98.62 96 ASP A C 1
ATOM 691 O O . ASP A 1 96 ? -10.450 -11.256 4.853 1.00 98.62 96 ASP A O 1
ATOM 695 N N . ALA A 1 97 ? -10.661 -9.350 3.679 1.00 98.44 97 ALA A N 1
ATOM 696 C CA . ALA A 1 97 ? -10.243 -9.896 2.395 1.00 98.44 97 ALA A CA 1
ATOM 697 C C . ALA A 1 97 ? -9.631 -8.816 1.491 1.00 98.44 97 ALA A C 1
ATOM 699 O O . ALA A 1 97 ? -10.084 -7.670 1.468 1.00 98.44 97 ALA A O 1
ATOM 700 N N . ALA A 1 98 ? -8.644 -9.220 0.693 1.00 98.31 98 ALA A N 1
ATOM 701 C CA . ALA A 1 98 ? -8.077 -8.423 -0.387 1.00 98.31 98 ALA A CA 1
ATOM 702 C C . ALA A 1 98 ? -8.245 -9.176 -1.715 1.00 98.31 98 ALA A C 1
ATOM 704 O O . ALA A 1 98 ? -7.830 -10.332 -1.821 1.00 98.31 98 ALA A O 1
ATOM 705 N N . TYR A 1 99 ? -8.838 -8.535 -2.725 1.00 98.19 99 TYR A N 1
ATOM 706 C CA . TYR A 1 99 ? -8.985 -9.108 -4.069 1.00 98.19 99 TYR A CA 1
ATOM 707 C C . TYR A 1 99 ? -8.089 -8.366 -5.054 1.00 98.19 99 TYR A C 1
ATOM 709 O O . TYR A 1 99 ? -8.435 -7.296 -5.549 1.00 98.19 99 TYR A O 1
ATOM 717 N N . VAL A 1 100 ? -6.931 -8.956 -5.338 1.00 98.25 100 VAL A N 1
ATOM 718 C CA . VAL A 1 100 ? -5.936 -8.397 -6.258 1.00 98.25 100 VAL A CA 1
ATOM 719 C C . VAL A 1 100 ? -6.198 -8.924 -7.668 1.00 98.25 100 VAL A C 1
ATOM 721 O O . VAL A 1 100 ? -5.661 -9.956 -8.067 1.00 98.25 100 VAL A O 1
ATOM 724 N N . ASP A 1 101 ? -7.053 -8.224 -8.413 1.00 98.19 101 ASP A N 1
ATOM 725 C CA . ASP A 1 101 ? -7.333 -8.524 -9.820 1.00 98.19 101 ASP A CA 1
ATOM 726 C C . ASP A 1 101 ? -6.498 -7.607 -10.737 1.00 98.19 101 ASP A C 1
ATOM 728 O O . ASP A 1 101 ? -6.731 -6.394 -10.776 1.00 98.19 101 ASP A O 1
ATOM 732 N N . PRO A 1 102 ? -5.524 -8.144 -11.500 1.00 96.69 102 PRO A N 1
ATOM 733 C CA . PRO A 1 102 ? -4.674 -7.327 -12.360 1.00 96.69 102 PRO A CA 1
ATOM 734 C C . PRO A 1 102 ? -5.431 -6.634 -13.495 1.00 96.69 102 PRO A C 1
ATOM 736 O O . PRO A 1 102 ? -4.952 -5.608 -13.987 1.00 96.69 102 PRO A O 1
ATOM 739 N N . LEU A 1 103 ? -6.613 -7.120 -13.888 1.00 97.81 103 LEU A N 1
ATOM 740 C CA . LEU A 1 103 ? -7.425 -6.483 -14.926 1.00 97.81 103 LEU A CA 1
ATOM 741 C C . LEU A 1 103 ? -7.931 -5.103 -14.490 1.00 97.81 103 LEU A C 1
ATOM 743 O O . LEU A 1 103 ? -8.079 -4.210 -15.325 1.00 97.81 103 LEU A O 1
ATOM 747 N N . LEU A 1 104 ? -8.079 -4.873 -13.181 1.00 98.00 104 LEU A N 1
ATOM 748 C CA . LEU A 1 104 ? -8.425 -3.563 -12.616 1.00 98.00 104 LEU A CA 1
ATOM 749 C C . LEU A 1 104 ? -7.310 -2.518 -12.773 1.00 98.00 104 LEU A C 1
ATOM 751 O O . LEU A 1 104 ? -7.532 -1.340 -12.503 1.00 98.00 104 LEU A O 1
ATOM 755 N N . THR A 1 105 ? -6.116 -2.932 -13.207 1.00 98.06 105 THR A N 1
ATOM 756 C CA . THR A 1 105 ? -4.949 -2.054 -13.376 1.00 98.06 105 THR A CA 1
ATOM 757 C C . THR A 1 105 ? -4.643 -1.717 -14.838 1.00 98.06 105 THR A C 1
ATOM 759 O O . THR A 1 105 ? -3.799 -0.864 -15.107 1.00 98.06 105 THR A O 1
ATOM 762 N N . VAL A 1 106 ? -5.328 -2.342 -15.804 1.00 97.75 106 VAL A N 1
ATOM 763 C CA . VAL A 1 106 ? -5.033 -2.198 -17.245 1.00 97.75 106 VAL A CA 1
ATOM 764 C C . VAL A 1 106 ? -5.203 -0.754 -17.725 1.00 97.75 106 VAL A C 1
ATOM 766 O O . VAL A 1 106 ? -4.392 -0.265 -18.511 1.00 97.75 106 VAL A O 1
ATOM 769 N N . SER A 1 107 ? -6.203 -0.039 -17.202 1.00 97.19 107 SER A N 1
ATOM 770 C CA . SER A 1 107 ? -6.477 1.359 -17.555 1.00 97.19 107 SER A CA 1
ATOM 771 C C . SER A 1 107 ? -5.555 2.376 -16.874 1.00 97.19 107 SER A C 1
ATOM 773 O O . SER A 1 107 ? -5.709 3.574 -17.106 1.00 97.19 107 SER A O 1
ATOM 775 N N . VAL A 1 108 ? -4.630 1.942 -16.008 1.00 97.94 108 VAL A N 1
ATOM 776 C CA . VAL A 1 108 ? -3.716 2.853 -15.307 1.00 97.94 108 VAL A CA 1
ATOM 777 C C . VAL A 1 108 ? -2.714 3.438 -16.313 1.00 97.94 108 VAL A C 1
ATOM 779 O O . VAL A 1 108 ? -2.019 2.664 -16.983 1.00 97.94 108 VAL A O 1
ATOM 782 N N . PRO A 1 109 ? -2.593 4.777 -16.410 1.00 98.06 109 PRO A N 1
ATOM 783 C CA . PRO A 1 109 ? -1.660 5.434 -17.323 1.00 98.06 109 PRO A CA 1
ATOM 784 C C . PRO A 1 109 ? -0.190 5.015 -17.117 1.00 98.06 109 PRO A C 1
ATOM 786 O O . PRO A 1 109 ? 0.177 4.590 -16.015 1.00 98.06 109 PRO A O 1
ATOM 789 N N . PRO A 1 110 ? 0.677 5.130 -18.142 1.00 98.38 110 PRO A N 1
ATOM 790 C CA . PRO A 1 110 ? 2.081 4.717 -18.050 1.00 98.38 110 PRO A CA 1
ATOM 791 C C . PRO A 1 110 ? 2.882 5.404 -16.937 1.00 98.38 110 PRO A C 1
ATOM 793 O O . PRO A 1 110 ? 3.653 4.748 -16.241 1.00 98.38 110 PRO A O 1
ATOM 796 N N . ASP A 1 111 ? 2.690 6.706 -16.741 1.00 97.62 111 ASP A N 1
ATOM 797 C CA . ASP A 1 111 ? 3.360 7.507 -15.711 1.00 97.62 111 ASP A CA 1
ATOM 798 C C . ASP A 1 111 ? 2.937 7.089 -14.296 1.00 97.62 111 ASP A C 1
ATOM 800 O O . ASP A 1 111 ? 3.789 6.876 -13.432 1.00 97.62 111 ASP A O 1
ATOM 804 N N . VAL A 1 112 ? 1.637 6.872 -14.081 1.00 97.38 112 VAL A N 1
ATOM 805 C CA . VAL A 1 112 ? 1.112 6.343 -12.815 1.00 97.38 112 VAL A CA 1
ATOM 806 C C . VAL A 1 112 ? 1.611 4.918 -12.582 1.00 97.38 112 VAL A C 1
ATOM 808 O O . VAL A 1 112 ? 2.058 4.610 -11.484 1.00 97.38 112 VAL A O 1
ATOM 811 N N . THR A 1 113 ? 1.612 4.072 -13.616 1.00 98.44 113 THR A N 1
ATOM 812 C CA . THR A 1 113 ? 2.126 2.694 -13.542 1.00 98.44 113 THR A CA 1
ATOM 813 C C . THR A 1 113 ? 3.596 2.671 -13.132 1.00 98.44 113 THR A C 1
ATOM 815 O O . THR A 1 113 ? 3.981 1.877 -12.277 1.00 98.44 113 THR A O 1
ATOM 818 N N . ALA A 1 114 ? 4.417 3.550 -13.713 1.00 98.25 114 ALA A N 1
ATOM 819 C CA . ALA A 1 114 ? 5.825 3.672 -13.362 1.00 98.25 114 ALA A CA 1
ATOM 820 C C . ALA A 1 114 ? 5.989 4.118 -11.905 1.00 98.25 114 ALA A C 1
ATOM 822 O O . ALA A 1 114 ? 6.717 3.478 -11.150 1.00 98.25 114 ALA A O 1
ATOM 823 N N . ALA A 1 115 ? 5.276 5.171 -11.493 1.00 97.50 115 ALA A N 1
ATOM 824 C CA . ALA A 1 115 ? 5.354 5.693 -10.134 1.00 97.50 115 ALA A CA 1
ATOM 825 C C . ALA A 1 115 ? 4.924 4.650 -9.091 1.00 97.50 115 ALA A C 1
ATOM 827 O O . ALA A 1 115 ? 5.664 4.396 -8.145 1.00 97.50 115 ALA A O 1
ATOM 828 N N . THR A 1 116 ? 3.765 4.008 -9.263 1.00 98.00 116 THR A N 1
ATOM 829 C CA . THR A 1 116 ? 3.272 3.008 -8.304 1.00 98.00 116 THR A CA 1
ATOM 830 C C . THR A 1 116 ? 4.115 1.735 -8.328 1.00 98.00 116 THR A C 1
ATOM 832 O O . THR A 1 116 ? 4.375 1.152 -7.285 1.00 98.00 116 THR A O 1
ATOM 835 N N . GLY A 1 117 ? 4.620 1.313 -9.488 1.00 98.31 117 GLY A N 1
ATOM 836 C CA . GLY A 1 117 ? 5.524 0.166 -9.550 1.00 98.31 117 GLY A CA 1
ATOM 837 C C . GLY A 1 117 ? 6.850 0.416 -8.829 1.00 98.31 117 GLY A C 1
ATOM 838 O O . GLY A 1 117 ? 7.350 -0.475 -8.144 1.00 98.31 117 GLY A O 1
ATOM 839 N N . MET A 1 118 ? 7.401 1.629 -8.939 1.00 98.06 118 MET A N 1
ATOM 840 C CA . MET A 1 118 ? 8.596 2.023 -8.189 1.00 98.06 118 MET A CA 1
ATOM 841 C C . MET A 1 118 ? 8.327 2.119 -6.688 1.00 98.06 118 MET A C 1
ATOM 843 O O . MET A 1 118 ? 9.186 1.729 -5.904 1.00 98.06 118 MET A O 1
ATOM 847 N N . ASP A 1 119 ? 7.139 2.565 -6.284 1.00 98.12 119 ASP A N 1
ATOM 848 C CA . ASP A 1 119 ? 6.681 2.540 -4.891 1.00 98.12 119 ASP A CA 1
ATOM 849 C C . ASP A 1 119 ? 6.733 1.114 -4.312 1.00 98.12 119 ASP A C 1
ATOM 851 O O . ASP A 1 119 ? 7.464 0.843 -3.361 1.00 98.12 119 ASP A O 1
ATOM 855 N N . ALA A 1 120 ? 6.086 0.159 -4.988 1.00 98.44 120 ALA A N 1
ATOM 856 C CA . ALA A 1 120 ? 6.110 -1.254 -4.605 1.00 98.44 120 ALA A CA 1
ATOM 857 C C . ALA A 1 120 ? 7.523 -1.857 -4.588 1.00 98.44 120 ALA A C 1
ATOM 859 O O . ALA A 1 120 ? 7.849 -2.660 -3.710 1.00 98.44 120 ALA A O 1
ATOM 860 N N . LEU A 1 121 ? 8.373 -1.488 -5.552 1.00 98.50 121 LEU A N 1
ATOM 861 C CA . LEU A 1 121 ? 9.765 -1.932 -5.569 1.00 98.50 121 LEU A CA 1
ATOM 862 C C . LEU A 1 121 ? 10.530 -1.380 -4.361 1.00 98.50 121 LEU A C 1
ATOM 864 O O . LEU A 1 121 ? 11.314 -2.106 -3.752 1.00 98.50 121 LEU A O 1
ATOM 868 N N . THR A 1 122 ? 10.269 -0.121 -4.002 1.00 98.25 122 THR A N 1
ATOM 869 C CA . THR A 1 122 ? 10.849 0.534 -2.825 1.00 98.25 122 THR A CA 1
ATOM 870 C C . THR A 1 122 ? 10.447 -0.193 -1.555 1.00 98.25 122 THR A C 1
ATOM 872 O O . THR A 1 122 ? 11.332 -0.503 -0.765 1.00 98.25 122 THR A O 1
ATOM 875 N N . HIS A 1 123 ? 9.161 -0.530 -1.387 1.00 98.25 123 HIS A N 1
ATOM 876 C CA . HIS A 1 123 ? 8.692 -1.327 -0.248 1.00 98.25 123 HIS A CA 1
ATOM 877 C C . HIS A 1 123 ? 9.531 -2.595 -0.091 1.00 98.25 123 HIS A C 1
ATOM 879 O O . HIS A 1 123 ? 10.171 -2.787 0.936 1.00 98.25 123 HIS A O 1
ATOM 885 N N . CYS A 1 124 ? 9.632 -3.398 -1.152 1.00 98.44 124 CYS A N 1
ATOM 886 C CA . CYS A 1 124 ? 10.360 -4.662 -1.098 1.00 98.44 124 CYS A CA 1
ATOM 887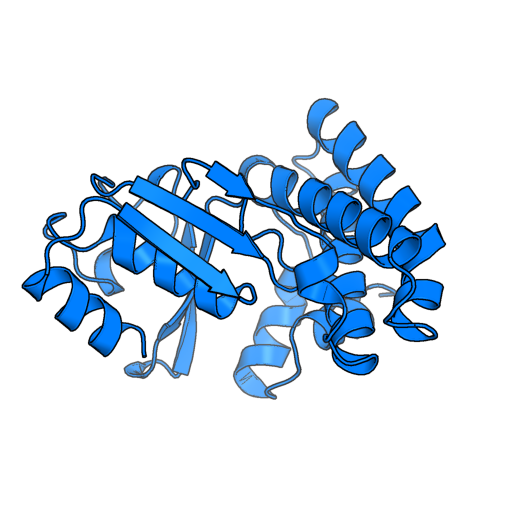 C C . CYS A 1 124 ? 11.852 -4.472 -0.758 1.00 98.44 124 CYS A C 1
ATOM 889 O O . CYS A 1 124 ? 12.421 -5.242 0.014 1.00 98.44 124 CYS A O 1
ATOM 891 N N . ILE A 1 125 ? 12.511 -3.463 -1.337 1.00 98.25 125 ILE A N 1
ATOM 892 C CA . ILE A 1 125 ? 13.935 -3.195 -1.078 1.00 98.2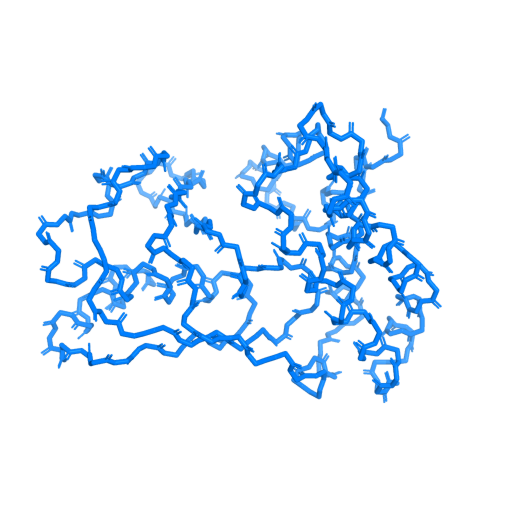5 125 ILE A CA 1
ATOM 893 C C . ILE A 1 125 ? 14.144 -2.731 0.363 1.00 98.25 125 ILE A C 1
ATOM 895 O O . ILE A 1 125 ? 15.043 -3.225 1.044 1.00 98.25 125 ILE A O 1
ATOM 899 N N . GLU A 1 126 ? 13.327 -1.791 0.829 1.00 97.88 126 GLU A N 1
ATOM 900 C CA . GLU A 1 126 ? 13.467 -1.236 2.168 1.00 97.88 126 GLU A CA 1
ATOM 901 C C . GLU A 1 126 ? 13.118 -2.244 3.250 1.00 97.88 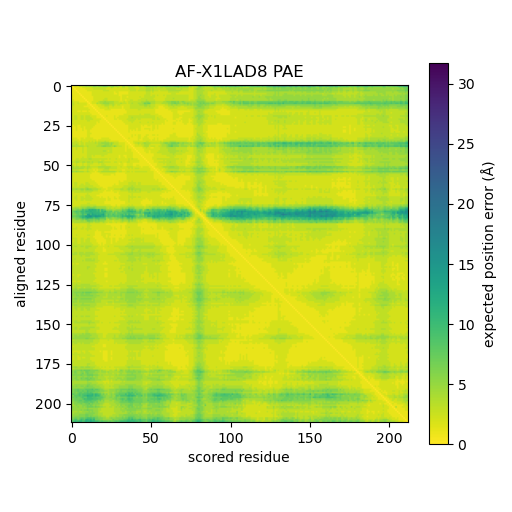126 GLU A C 1
ATOM 903 O O . GLU A 1 126 ? 13.818 -2.287 4.254 1.00 97.88 126 GLU A O 1
ATOM 908 N N . GLU A 1 127 ? 12.107 -3.085 3.037 1.00 97.38 127 GLU A N 1
ATOM 909 C CA . GLU A 1 127 ? 11.767 -4.187 3.936 1.00 97.38 127 GLU A CA 1
ATOM 910 C C . GLU A 1 127 ? 12.928 -5.166 4.088 1.00 97.38 127 GLU A C 1
ATOM 912 O O . GLU A 1 127 ? 13.271 -5.538 5.207 1.00 97.38 127 GLU A O 1
ATOM 917 N N . TYR A 1 128 ? 13.575 -5.539 2.981 1.00 97.62 128 TYR A N 1
ATOM 918 C CA . TYR A 1 128 ? 14.726 -6.441 3.008 1.00 97.62 128 TYR A CA 1
ATOM 919 C C . TYR A 1 128 ? 15.957 -5.812 3.677 1.00 97.62 128 TYR A C 1
ATOM 921 O O . TYR A 1 128 ? 16.700 -6.481 4.392 1.00 97.62 128 TYR A O 1
ATOM 929 N N . ALA A 1 129 ? 16.183 -4.515 3.458 1.00 96.94 129 ALA A N 1
ATOM 930 C CA . ALA A 1 129 ? 17.295 -3.776 4.055 1.00 96.94 129 ALA A CA 1
ATOM 931 C C . ALA A 1 129 ? 17.005 -3.282 5.486 1.00 96.94 129 ALA A C 1
ATOM 933 O O . ALA A 1 129 ? 17.872 -2.674 6.122 1.00 96.94 129 ALA A O 1
ATOM 934 N N . ASN A 1 130 ? 15.793 -3.505 6.000 1.00 97.31 130 ASN A N 1
ATOM 935 C CA . ASN A 1 130 ? 15.360 -2.963 7.276 1.00 97.31 130 ASN A CA 1
ATOM 936 C C . ASN A 1 130 ? 16.089 -3.636 8.448 1.00 97.31 130 ASN A C 1
ATOM 938 O O . ASN A 1 130 ? 16.332 -4.841 8.465 1.00 97.31 130 ASN A O 1
ATOM 942 N N . ARG A 1 131 ? 16.334 -2.876 9.519 1.00 95.94 131 ARG A N 1
ATOM 943 C CA . ARG A 1 131 ? 16.834 -3.414 10.794 1.00 95.94 131 ARG A CA 1
ATOM 944 C C . ARG A 1 131 ? 15.903 -4.475 11.404 1.00 95.94 131 ARG A C 1
ATOM 946 O O . ARG A 1 131 ? 16.375 -5.313 12.170 1.00 95.94 131 ARG A O 1
ATOM 953 N N . PHE A 1 132 ? 14.606 -4.407 11.117 1.00 95.88 132 PHE A N 1
ATOM 954 C CA . PHE A 1 132 ? 13.591 -5.339 11.613 1.00 95.88 132 PHE A CA 1
ATOM 955 C C . PHE A 1 132 ? 13.283 -6.486 10.638 1.00 95.88 132 PHE A C 1
ATOM 957 O O . PHE A 1 132 ? 12.374 -7.270 10.910 1.00 95.88 132 PHE A O 1
ATOM 964 N N . ALA A 1 133 ? 14.021 -6.597 9.526 1.00 96.88 133 ALA A N 1
ATOM 965 C CA . ALA A 1 133 ? 13.856 -7.675 8.556 1.00 96.88 133 ALA A CA 1
ATOM 966 C C . ALA A 1 133 ? 13.979 -9.058 9.215 1.00 96.88 133 ALA A C 1
ATOM 968 O O . ALA A 1 133 ? 14.717 -9.260 10.186 1.00 96.88 133 ALA A O 1
ATOM 969 N N . HIS A 1 134 ? 13.233 -10.025 8.685 1.00 97.25 134 HIS A N 1
ATOM 970 C CA . HIS A 1 134 ? 13.230 -11.393 9.183 1.00 97.25 134 HIS A CA 1
ATOM 971 C C . HIS A 1 134 ? 12.900 -12.388 8.059 1.00 97.25 134 HIS A C 1
ATOM 973 O O . HIS A 1 134 ? 12.210 -12.023 7.105 1.00 97.25 134 HIS A O 1
ATOM 979 N N . PRO A 1 135 ? 13.289 -13.676 8.186 1.00 97.19 135 PRO A N 1
ATOM 980 C CA . PRO A 1 135 ? 13.306 -14.613 7.056 1.00 97.19 135 PRO A CA 1
ATOM 981 C C . PRO A 1 135 ? 11.979 -14.797 6.312 1.00 97.19 135 PRO A C 1
ATOM 983 O O . PRO A 1 135 ? 11.977 -15.103 5.126 1.00 97.19 135 PRO A O 1
ATOM 986 N N . VAL A 1 136 ? 10.841 -14.634 6.995 1.00 96.75 136 VAL A N 1
ATOM 987 C CA . VAL A 1 136 ? 9.517 -14.725 6.358 1.00 96.75 136 VAL A CA 1
ATOM 988 C C . VAL A 1 136 ? 9.276 -13.549 5.410 1.00 96.75 136 VAL A C 1
ATOM 990 O O . VAL A 1 136 ? 8.789 -13.768 4.305 1.00 96.75 136 VAL A O 1
ATOM 993 N N . ILE A 1 137 ? 9.631 -12.326 5.813 1.00 96.69 137 ILE A N 1
ATOM 994 C CA . ILE A 1 137 ? 9.469 -11.144 4.958 1.00 96.69 137 ILE A CA 1
ATOM 995 C C . ILE A 1 137 ? 10.508 -11.128 3.844 1.00 96.69 137 ILE A C 1
ATOM 997 O O . ILE A 1 137 ? 10.149 -10.802 2.719 1.00 96.69 137 ILE A O 1
ATOM 1001 N N . ASP A 1 138 ? 11.730 -11.603 4.088 1.00 97.56 138 ASP A N 1
ATOM 1002 C CA . ASP A 1 138 ? 12.760 -11.692 3.045 1.00 97.56 138 ASP A CA 1
ATOM 1003 C C . ASP A 1 138 ? 12.292 -12.501 1.826 1.00 97.56 138 ASP A C 1
ATOM 1005 O O . ASP A 1 138 ? 12.615 -12.157 0.689 1.00 97.56 138 ASP A O 1
ATOM 1009 N N . LEU A 1 139 ? 11.492 -13.557 2.035 1.00 97.88 139 LEU A N 1
ATOM 1010 C CA . LEU A 1 139 ? 10.908 -14.339 0.941 1.00 97.88 139 LEU A CA 1
ATOM 1011 C C . LEU A 1 139 ? 9.981 -13.490 0.063 1.00 97.88 139 LEU A C 1
ATOM 1013 O O . LEU A 1 139 ? 10.080 -13.550 -1.166 1.00 97.88 139 LEU A O 1
ATOM 1017 N N . TYR A 1 140 ? 9.099 -12.705 0.685 1.00 98.06 140 TYR A N 1
ATOM 1018 C CA . TYR A 1 140 ? 8.167 -11.825 -0.019 1.00 98.06 140 TYR A CA 1
ATOM 1019 C C . TYR A 1 140 ? 8.898 -10.665 -0.684 1.00 98.06 140 TYR A C 1
ATOM 1021 O O . TYR A 1 140 ? 8.720 -10.454 -1.881 1.00 98.06 140 TYR A O 1
ATOM 1029 N N . ALA A 1 141 ? 9.778 -9.987 0.046 1.00 98.38 141 ALA A N 1
ATOM 1030 C CA . ALA A 1 141 ? 10.560 -8.863 -0.439 1.00 98.38 141 ALA A CA 1
ATOM 1031 C C . ALA A 1 141 ? 11.417 -9.249 -1.656 1.00 98.38 141 ALA A C 1
ATOM 1033 O O . ALA A 1 141 ? 11.300 -8.649 -2.726 1.00 98.38 141 ALA A O 1
ATOM 1034 N N . LEU A 1 142 ? 12.221 -10.316 -1.558 1.00 98.62 142 LEU A N 1
ATOM 1035 C CA . LEU A 1 142 ? 13.068 -10.760 -2.670 1.00 98.62 142 LEU A CA 1
ATOM 1036 C C . LEU A 1 142 ? 12.244 -11.204 -3.883 1.00 98.62 142 LEU A C 1
ATOM 1038 O O . LEU A 1 142 ? 12.650 -10.968 -5.025 1.00 98.62 142 LEU A O 1
ATOM 1042 N N . GLN A 1 143 ? 11.093 -11.844 -3.663 1.00 98.81 143 GLN A N 1
ATOM 1043 C CA . GLN A 1 143 ? 10.225 -12.230 -4.768 1.00 98.81 143 GLN A CA 1
ATOM 1044 C C . GLN A 1 143 ? 9.503 -11.031 -5.391 1.00 98.81 143 GLN A C 1
ATOM 1046 O O . GLN A 1 143 ? 9.381 -10.971 -6.615 1.00 98.81 143 GLN A O 1
ATOM 1051 N N . GLY A 1 144 ? 9.076 -10.062 -4.585 1.00 98.75 144 GLY A N 1
ATOM 1052 C CA . GLY A 1 144 ? 8.509 -8.799 -5.042 1.00 98.75 144 GLY A CA 1
ATOM 1053 C C . GLY A 1 144 ? 9.494 -8.038 -5.925 1.00 98.75 144 GLY A C 1
ATOM 1054 O O . GLY A 1 144 ? 9.154 -7.711 -7.062 1.00 98.75 144 GLY A O 1
ATOM 1055 N N . VAL A 1 145 ? 10.753 -7.894 -5.485 1.00 98.81 145 VAL A N 1
ATOM 1056 C CA . VAL A 1 145 ? 11.837 -7.303 -6.293 1.00 98.81 145 VAL A CA 1
ATOM 1057 C C . VAL A 1 145 ? 11.967 -8.009 -7.642 1.00 98.81 145 VAL A C 1
ATOM 1059 O O . VAL A 1 145 ? 11.962 -7.349 -8.680 1.00 98.81 145 VAL A O 1
ATOM 1062 N N . ARG A 1 146 ? 12.048 -9.347 -7.659 1.00 98.88 146 ARG A N 1
ATOM 1063 C CA . ARG A 1 146 ? 12.188 -10.123 -8.906 1.00 98.88 146 ARG A CA 1
ATOM 1064 C C . ARG A 1 146 ? 11.021 -9.904 -9.862 1.00 98.88 146 ARG A C 1
ATOM 1066 O O . ARG A 1 146 ? 11.241 -9.699 -11.054 1.00 98.88 146 ARG A O 1
ATOM 1073 N N . LEU A 1 147 ? 9.792 -9.966 -9.353 1.00 98.88 147 LEU A N 1
ATOM 1074 C CA . LEU A 1 147 ? 8.584 -9.806 -10.158 1.00 98.88 147 LEU A CA 1
ATOM 1075 C C . LEU A 1 147 ? 8.480 -8.395 -10.737 1.00 98.88 147 LEU A C 1
ATOM 1077 O O . LEU A 1 147 ? 8.252 -8.253 -11.939 1.00 98.88 147 LEU A O 1
ATOM 1081 N N . ILE A 1 148 ? 8.677 -7.368 -9.909 1.00 98.81 148 ILE A N 1
ATOM 1082 C CA . ILE A 1 148 ? 8.525 -5.971 -10.320 1.00 98.81 148 ILE A CA 1
ATOM 1083 C C . ILE A 1 148 ? 9.647 -5.581 -11.281 1.00 98.81 148 ILE A C 1
ATOM 1085 O O . ILE A 1 148 ? 9.361 -5.116 -12.382 1.00 98.81 148 ILE A O 1
ATOM 1089 N N . ALA A 1 149 ? 10.911 -5.838 -10.932 1.00 98.44 149 ALA A N 1
ATOM 1090 C CA . ALA A 1 149 ? 12.051 -5.448 -11.763 1.00 98.44 149 ALA A CA 1
ATOM 1091 C C . ALA A 1 149 ? 12.011 -6.089 -13.161 1.00 98.44 149 ALA A C 1
ATOM 1093 O O . ALA A 1 149 ? 12.373 -5.447 -14.145 1.00 98.44 149 ALA A O 1
ATOM 1094 N N . ALA A 1 150 ? 11.530 -7.332 -13.273 1.00 98.75 150 ALA A N 1
ATOM 1095 C CA . ALA A 1 150 ? 11.439 -8.027 -14.555 1.00 98.75 150 ALA A CA 1
ATOM 1096 C C . ALA A 1 150 ? 10.256 -7.578 -15.436 1.00 98.75 150 ALA A C 1
ATOM 1098 O O . ALA A 1 150 ? 10.274 -7.838 -16.639 1.00 98.75 150 ALA A O 1
ATOM 1099 N N . ASN A 1 151 ? 9.220 -6.942 -14.871 1.00 98.88 151 ASN A N 1
ATOM 1100 C CA . ASN A 1 151 ? 7.950 -6.720 -15.580 1.00 98.88 151 ASN A CA 1
ATOM 1101 C C . ASN A 1 151 ? 7.477 -5.264 -15.619 1.00 98.88 151 ASN A C 1
ATOM 1103 O O . ASN A 1 151 ? 6.688 -4.923 -16.499 1.00 98.88 151 ASN A O 1
ATOM 1107 N N . LEU A 1 152 ? 7.960 -4.391 -14.732 1.00 98.69 152 LEU A N 1
ATOM 1108 C CA . LEU A 1 152 ? 7.464 -3.018 -14.629 1.00 98.69 152 LEU A CA 1
ATOM 1109 C C . LEU A 1 152 ? 7.610 -2.245 -15.943 1.00 98.69 152 LEU A C 1
ATOM 1111 O O . LEU A 1 152 ? 6.653 -1.626 -16.396 1.00 98.69 152 LEU A O 1
ATOM 1115 N N . LEU A 1 153 ? 8.765 -2.339 -16.607 1.00 98.62 153 LEU A N 1
ATOM 1116 C CA . LEU A 1 153 ? 8.982 -1.649 -17.881 1.00 98.62 153 LEU A CA 1
ATOM 1117 C C . LEU A 1 153 ? 7.974 -2.088 -18.956 1.00 98.62 153 LEU A C 1
ATOM 1119 O O . LEU A 1 153 ? 7.450 -1.241 -19.676 1.00 98.62 153 LEU A O 1
ATOM 1123 N N . ARG A 1 154 ? 7.656 -3.390 -19.030 1.00 98.62 154 ARG A N 1
ATOM 1124 C CA . ARG A 1 154 ? 6.630 -3.916 -19.945 1.00 98.62 154 ARG A CA 1
ATOM 1125 C C . ARG A 1 154 ? 5.251 -3.368 -19.600 1.00 98.62 154 ARG A C 1
ATOM 1127 O O . ARG A 1 154 ? 4.578 -2.877 -20.494 1.00 98.62 154 ARG A O 1
ATOM 1134 N N . ALA A 1 155 ? 4.867 -3.384 -18.322 1.00 98.62 155 ALA A N 1
ATOM 1135 C CA . ALA A 1 155 ? 3.582 -2.850 -17.870 1.00 98.62 155 ALA A CA 1
ATOM 1136 C C . ALA A 1 155 ? 3.431 -1.341 -18.152 1.00 98.62 155 ALA A C 1
ATOM 1138 O O . ALA A 1 155 ? 2.325 -0.873 -18.404 1.00 98.62 155 ALA A O 1
ATOM 1139 N N . VAL A 1 156 ? 4.533 -0.582 -18.139 1.00 98.69 156 VAL A N 1
ATOM 1140 C CA . VAL A 1 156 ? 4.555 0.847 -18.497 1.00 98.69 156 VAL A CA 1
ATOM 1141 C C . VAL A 1 156 ? 4.451 1.048 -20.010 1.00 98.69 156 VAL A C 1
ATOM 1143 O O . VAL A 1 156 ? 3.648 1.853 -20.473 1.00 98.69 156 VAL A O 1
ATOM 1146 N N . GLN A 1 157 ? 5.265 0.336 -20.795 1.00 98.56 157 GLN A N 1
ATOM 1147 C CA . GLN A 1 157 ? 5.327 0.502 -22.253 1.00 98.56 157 GLN A CA 1
ATOM 1148 C C . GLN A 1 157 ? 4.109 -0.087 -22.973 1.00 98.56 157 GLN A C 1
ATOM 1150 O O . GLN A 1 157 ? 3.727 0.395 -24.038 1.00 98.56 157 GLN A O 1
ATOM 1155 N N . LYS A 1 158 ? 3.511 -1.130 -22.395 1.00 98.12 158 LYS A N 1
ATOM 1156 C CA . LYS A 1 158 ? 2.373 -1.869 -22.926 1.00 98.12 158 LYS A CA 1
ATOM 1157 C C . LYS A 1 158 ? 1.370 -2.135 -21.796 1.00 98.12 158 LYS A C 1
ATOM 1159 O O . LYS A 1 158 ? 1.383 -3.184 -21.158 1.00 98.12 158 LYS A O 1
ATOM 1164 N N . GLY A 1 159 ? 0.507 -1.152 -21.535 1.00 96.81 159 GLY A N 1
ATOM 1165 C CA . GLY A 1 159 ? -0.431 -1.170 -20.404 1.00 96.81 159 GLY A CA 1
ATOM 1166 C C . GLY A 1 159 ? -1.494 -2.276 -20.438 1.00 96.81 159 GLY A C 1
ATOM 1167 O O . GLY A 1 159 ? -2.056 -2.592 -19.391 1.00 96.81 159 GLY A O 1
ATOM 1168 N N . ASP A 1 160 ? -1.739 -2.878 -21.602 1.00 97.38 160 ASP A N 1
ATOM 1169 C CA . ASP A 1 160 ? -2.630 -4.024 -21.827 1.00 97.38 160 ASP A CA 1
ATOM 1170 C C . ASP A 1 160 ? -1.904 -5.385 -21.771 1.00 97.38 160 ASP A C 1
ATOM 1172 O O . ASP A 1 160 ? -2.499 -6.425 -22.043 1.00 97.38 160 ASP A O 1
ATOM 1176 N N . ASP A 1 161 ? -0.616 -5.412 -21.409 1.00 98.56 161 ASP A N 1
ATOM 1177 C CA . ASP A 1 161 ? 0.122 -6.647 -21.134 1.00 98.56 161 ASP A CA 1
ATOM 1178 C C . ASP A 1 161 ? -0.340 -7.254 -19.797 1.00 98.56 161 ASP A C 1
ATOM 1180 O O . ASP A 1 161 ? 0.225 -6.982 -18.735 1.00 98.56 161 ASP A O 1
ATOM 1184 N N . GLU A 1 162 ? -1.401 -8.065 -19.851 1.00 98.50 162 GLU A N 1
ATOM 1185 C CA . GLU A 1 162 ? -2.027 -8.691 -18.678 1.00 98.50 162 GLU A CA 1
ATOM 1186 C C . GLU A 1 162 ? -1.040 -9.504 -17.831 1.00 98.50 162 GLU A C 1
ATOM 1188 O O . GLU A 1 162 ? -1.117 -9.480 -16.601 1.00 98.50 162 GLU A O 1
ATOM 1193 N N . GLU A 1 163 ? -0.072 -10.184 -18.456 1.00 98.69 163 GLU A N 1
ATOM 1194 C CA . GLU A 1 163 ? 0.947 -10.925 -17.715 1.00 98.69 163 GLU A CA 1
ATOM 1195 C C . GLU A 1 163 ? 1.842 -9.963 -16.931 1.00 98.69 163 GLU A C 1
ATOM 1197 O O . GLU A 1 163 ? 2.050 -10.157 -15.732 1.00 98.69 163 GLU A O 1
ATOM 1202 N N . ALA A 1 164 ? 2.345 -8.903 -17.570 1.00 98.75 164 ALA A N 1
ATOM 1203 C CA . ALA A 1 164 ? 3.162 -7.913 -16.878 1.00 98.75 164 ALA A CA 1
ATOM 1204 C C . ALA A 1 164 ? 2.377 -7.242 -15.736 1.00 98.75 164 ALA A C 1
ATOM 1206 O O . ALA A 1 164 ? 2.905 -7.116 -14.629 1.00 98.75 164 ALA A O 1
ATOM 1207 N N . ARG A 1 165 ? 1.100 -6.892 -15.960 1.00 98.69 165 ARG A N 1
ATOM 1208 C CA . ARG A 1 165 ? 0.200 -6.358 -14.922 1.00 98.69 165 ARG A CA 1
ATOM 1209 C C . ARG A 1 165 ? 0.043 -7.330 -13.752 1.00 98.69 165 ARG A C 1
ATOM 1211 O O . ARG A 1 165 ? 0.221 -6.921 -12.608 1.00 98.69 165 ARG A O 1
ATOM 1218 N N . ALA A 1 166 ? -0.197 -8.614 -14.020 1.00 98.75 166 ALA A N 1
ATOM 1219 C CA . ALA A 1 166 ? -0.316 -9.650 -12.994 1.00 98.75 166 ALA A CA 1
ATOM 1220 C C . ALA A 1 166 ? 0.960 -9.810 -12.161 1.00 98.75 166 ALA A C 1
ATOM 1222 O O . ALA A 1 166 ? 0.897 -9.913 -10.935 1.00 98.75 166 ALA A O 1
ATOM 1223 N N . ARG A 1 167 ? 2.133 -9.787 -12.803 1.00 98.81 167 ARG A N 1
ATOM 1224 C CA . ARG A 1 167 ? 3.423 -9.899 -12.106 1.00 98.81 167 ARG A CA 1
ATOM 1225 C C . ARG A 1 167 ? 3.697 -8.686 -11.219 1.00 98.81 167 ARG A C 1
ATOM 1227 O O . ARG A 1 167 ? 4.119 -8.869 -10.080 1.00 98.81 167 ARG A O 1
ATOM 1234 N N . VAL A 1 168 ? 3.436 -7.473 -11.709 1.00 98.88 168 VAL A N 1
ATOM 1235 C CA . VAL A 1 168 ? 3.631 -6.240 -10.928 1.00 98.88 168 VAL A CA 1
ATOM 1236 C C . VAL A 1 168 ? 2.616 -6.152 -9.784 1.00 98.88 168 VAL A C 1
ATOM 1238 O O . VAL A 1 168 ? 3.007 -5.821 -8.669 1.00 98.88 168 VAL A O 1
ATOM 1241 N N . ALA A 1 169 ? 1.350 -6.520 -10.008 1.00 98.75 169 ALA A N 1
ATOM 1242 C CA . ALA A 1 169 ? 0.328 -6.569 -8.960 1.00 98.75 169 ALA A CA 1
ATOM 1243 C C . ALA A 1 169 ? 0.695 -7.557 -7.842 1.00 98.75 169 ALA A C 1
ATOM 1245 O O . ALA A 1 169 ? 0.640 -7.203 -6.667 1.00 98.75 169 ALA A O 1
ATOM 1246 N N . LEU A 1 170 ? 1.162 -8.761 -8.192 1.00 98.81 170 LEU A N 1
ATOM 1247 C CA . LEU A 1 170 ? 1.627 -9.736 -7.204 1.00 98.81 170 LEU A CA 1
ATOM 1248 C C . LEU A 1 170 ? 2.864 -9.244 -6.438 1.00 98.81 170 LEU A C 1
ATOM 1250 O O . LEU A 1 170 ? 2.958 -9.435 -5.229 1.00 98.81 170 LEU A O 1
ATOM 1254 N N . GLY A 1 171 ? 3.806 -8.595 -7.126 1.00 98.75 171 GLY A N 1
ATOM 1255 C CA . GLY A 1 171 ? 4.965 -7.994 -6.470 1.00 98.75 171 GLY A CA 1
ATOM 1256 C C . GLY A 1 171 ? 4.581 -6.867 -5.508 1.00 98.75 171 GLY A C 1
ATOM 1257 O O . GLY A 1 171 ? 5.091 -6.824 -4.393 1.00 98.75 171 GLY A O 1
ATOM 1258 N N . SER A 1 172 ? 3.633 -6.009 -5.898 1.00 98.69 172 SER A N 1
ATOM 1259 C CA . SER A 1 172 ? 3.060 -4.976 -5.026 1.00 98.69 172 SER A CA 1
ATOM 1260 C C . SER A 1 172 ? 2.380 -5.572 -3.800 1.00 98.69 172 SER A C 1
ATOM 1262 O O . SER A 1 172 ? 2.556 -5.055 -2.703 1.00 98.69 172 SER A O 1
ATOM 1264 N N . PHE A 1 173 ? 1.619 -6.652 -3.971 1.00 98.56 173 PHE A N 1
ATOM 1265 C CA . PHE A 1 173 ? 0.980 -7.352 -2.862 1.00 98.56 173 PHE A CA 1
ATOM 1266 C C . PHE A 1 173 ? 2.021 -7.882 -1.867 1.00 98.56 173 PHE A C 1
ATOM 1268 O O . PHE A 1 173 ? 1.865 -7.706 -0.663 1.00 98.56 173 PHE A O 1
ATOM 1275 N N . TYR A 1 174 ? 3.120 -8.470 -2.356 1.00 98.56 174 TYR A N 1
ATOM 1276 C CA . TYR A 1 174 ? 4.218 -8.925 -1.498 1.00 98.56 174 TYR A CA 1
ATOM 1277 C C . TYR A 1 174 ? 4.899 -7.789 -0.738 1.00 98.56 174 TYR A C 1
ATOM 1279 O O . TYR A 1 174 ? 5.120 -7.948 0.459 1.00 98.56 174 TYR A O 1
ATOM 1287 N N . GLY A 1 175 ? 5.151 -6.650 -1.387 1.00 98.12 175 GLY A N 1
ATOM 1288 C CA . GLY A 1 175 ? 5.624 -5.448 -0.695 1.00 98.12 175 GLY A CA 1
ATOM 1289 C C . GLY A 1 175 ? 4.604 -4.899 0.309 1.00 98.12 175 GLY A C 1
ATOM 1290 O O . GLY A 1 175 ? 4.975 -4.313 1.305 1.00 98.12 175 GLY A O 1
ATOM 1291 N N . GLY A 1 176 ? 3.302 -5.112 0.115 1.00 97.69 176 GLY A N 1
ATOM 1292 C CA . GLY A 1 176 ? 2.297 -4.729 1.111 1.00 97.69 176 GLY A CA 1
ATOM 1293 C C . GLY A 1 176 ? 2.335 -5.576 2.390 1.00 97.69 176 GLY A C 1
ATOM 1294 O O . GLY A 1 176 ? 2.016 -5.075 3.470 1.00 97.69 176 GLY A O 1
ATOM 1295 N N . LEU A 1 177 ? 2.724 -6.854 2.289 1.00 97.12 177 LEU A N 1
ATOM 1296 C CA . LEU A 1 177 ? 2.739 -7.789 3.421 1.00 97.12 177 LEU A CA 1
ATOM 1297 C C . LEU A 1 177 ? 3.791 -7.434 4.484 1.00 97.12 177 LEU A C 1
ATOM 1299 O O . LEU A 1 177 ? 3.594 -7.769 5.653 1.00 97.12 177 LEU A O 1
ATOM 1303 N N . GLY A 1 178 ? 4.893 -6.776 4.109 1.00 96.00 178 GLY A N 1
ATOM 1304 C CA . GLY A 1 178 ? 5.950 -6.390 5.047 1.00 96.00 178 GLY A CA 1
ATOM 1305 C C . GLY A 1 178 ? 5.706 -5.056 5.760 1.00 96.00 178 GLY A C 1
ATOM 1306 O O . GLY A 1 178 ? 6.241 -4.848 6.855 1.00 96.00 178 GLY A O 1
ATOM 1307 N N . LEU A 1 179 ? 4.825 -4.196 5.234 1.00 95.62 179 LEU A N 1
ATOM 1308 C CA . LEU A 1 179 ? 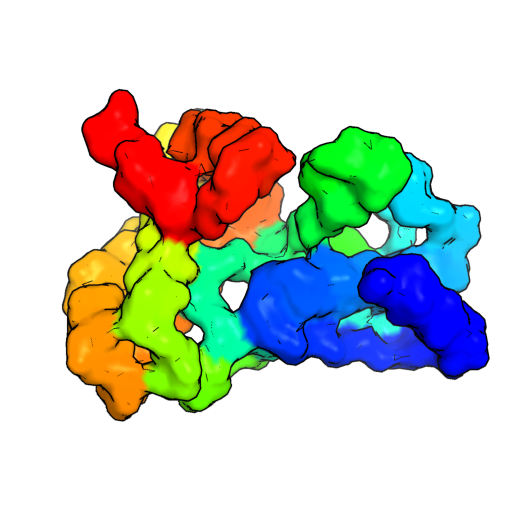4.532 -2.872 5.803 1.00 95.62 179 LEU A CA 1
ATOM 1309 C C . LEU A 1 179 ? 4.072 -2.924 7.265 1.00 95.62 179 LEU A C 1
ATOM 1311 O O . LEU A 1 179 ? 4.349 -2.008 8.038 1.00 95.62 179 LEU A O 1
ATOM 1315 N N . GLY A 1 180 ? 3.374 -3.990 7.661 1.00 91.50 180 GLY A N 1
ATOM 1316 C CA . GLY A 1 180 ? 2.902 -4.158 9.035 1.00 91.50 180 GLY A CA 1
ATOM 1317 C C . GLY A 1 180 ? 3.959 -4.660 10.018 1.00 91.50 180 GLY A C 1
ATOM 1318 O O . GLY A 1 180 ? 3.989 -4.206 11.160 1.00 91.50 180 GLY A O 1
ATOM 1319 N N . SER A 1 181 ? 4.800 -5.612 9.607 1.00 90.31 181 SER A N 1
ATOM 1320 C CA . SER A 1 181 ? 5.738 -6.303 10.505 1.00 90.31 181 SER A CA 1
ATOM 1321 C C . SER A 1 181 ? 7.141 -5.703 10.512 1.00 90.31 181 SER A C 1
ATOM 1323 O O . SER A 1 181 ? 7.828 -5.793 11.528 1.00 90.31 181 SER A O 1
ATOM 1325 N N . VAL A 1 182 ? 7.566 -5.103 9.399 1.00 94.44 182 VAL A N 1
ATOM 1326 C CA . VAL A 1 182 ? 8.920 -4.563 9.204 1.00 94.44 182 VAL A CA 1
ATOM 1327 C C . VAL A 1 182 ? 8.886 -3.057 8.959 1.00 94.44 182 VAL A C 1
ATOM 1329 O O . VAL A 1 182 ? 9.711 -2.337 9.526 1.00 94.44 182 VAL A O 1
ATOM 1332 N N . ASN A 1 183 ? 7.882 -2.589 8.206 1.00 92.56 183 ASN A N 1
ATOM 1333 C CA . ASN A 1 183 ? 7.737 -1.200 7.766 1.00 92.56 183 ASN A CA 1
ATOM 1334 C C . ASN A 1 183 ? 8.863 -0.763 6.798 1.00 92.56 183 ASN A C 1
ATOM 1336 O O . ASN A 1 183 ? 9.801 -1.505 6.502 1.00 92.56 183 ASN A O 1
ATOM 1340 N N . THR A 1 184 ? 8.754 0.453 6.276 1.00 94.50 184 THR A N 1
ATOM 1341 C CA . THR A 1 184 ? 9.690 1.044 5.314 1.00 94.50 184 THR A CA 1
ATOM 1342 C C . THR A 1 184 ? 10.904 1.683 5.998 1.00 94.50 184 THR A C 1
ATOM 1344 O O . THR A 1 184 ? 11.028 1.678 7.226 1.00 94.50 184 THR A O 1
ATOM 1347 N N . GLY A 1 185 ? 11.814 2.251 5.204 1.00 94.25 185 GLY A N 1
ATOM 1348 C CA . GLY A 1 185 ? 13.093 2.793 5.654 1.00 94.25 185 GLY A CA 1
ATOM 1349 C C . GLY A 1 185 ? 13.286 4.283 5.352 1.00 94.25 185 GLY A C 1
ATOM 1350 O O . GLY A 1 185 ? 12.370 5.102 5.477 1.00 94.25 185 GLY A O 1
ATOM 1351 N N . ALA A 1 186 ? 14.527 4.637 5.012 1.00 94.19 186 ALA A N 1
ATOM 1352 C CA . ALA A 1 186 ? 14.965 6.010 4.784 1.00 94.19 186 ALA A CA 1
ATOM 1353 C C . ALA A 1 186 ? 14.316 6.662 3.553 1.00 94.19 186 ALA A C 1
ATOM 1355 O O . ALA A 1 186 ? 13.991 7.846 3.613 1.00 94.19 186 ALA A O 1
ATOM 1356 N N . VAL A 1 187 ? 14.093 5.913 2.469 1.00 96.00 187 VAL A N 1
ATOM 1357 C CA . VAL A 1 187 ? 13.490 6.421 1.230 1.00 96.00 187 VAL A CA 1
ATOM 1358 C C . VAL A 1 187 ? 12.096 6.959 1.529 1.00 96.00 187 VAL A C 1
ATOM 1360 O O . VAL A 1 187 ? 11.836 8.138 1.293 1.00 96.00 187 VAL A O 1
ATOM 1363 N N . HIS A 1 188 ? 11.235 6.150 2.152 1.00 94.31 188 HIS A N 1
ATOM 1364 C CA . HIS A 1 188 ? 9.892 6.596 2.528 1.00 94.31 188 HIS A CA 1
ATOM 1365 C C . HIS A 1 188 ? 9.916 7.744 3.540 1.00 94.31 188 HIS A C 1
ATOM 1367 O O . HIS A 1 188 ? 9.171 8.716 3.389 1.00 94.31 188 HIS A O 1
ATOM 1373 N N . ALA A 1 189 ? 10.793 7.673 4.549 1.00 91.31 189 ALA A N 1
ATOM 1374 C CA . ALA A 1 189 ? 10.917 8.726 5.555 1.00 91.31 189 ALA A CA 1
ATOM 1375 C C . ALA A 1 189 ? 11.269 10.090 4.931 1.00 91.31 189 ALA A C 1
ATOM 1377 O O . ALA A 1 189 ? 10.718 11.116 5.333 1.00 91.31 189 ALA A O 1
ATOM 1378 N N . LEU A 1 190 ? 12.149 10.098 3.927 1.00 91.69 190 LEU A N 1
ATOM 1379 C CA . LEU A 1 190 ? 12.566 11.297 3.200 1.00 91.69 190 LEU A CA 1
ATOM 1380 C C . LEU A 1 190 ? 11.579 11.705 2.093 1.00 91.69 190 LEU A C 1
ATOM 1382 O O . LEU A 1 190 ? 11.540 12.874 1.709 1.00 91.69 190 LEU A O 1
ATOM 1386 N N . ALA A 1 191 ? 10.745 10.785 1.605 1.00 90.19 191 ALA A N 1
ATOM 1387 C CA . ALA A 1 191 ? 9.730 11.065 0.593 1.00 90.19 191 ALA A CA 1
ATOM 1388 C C . ALA A 1 191 ? 8.491 11.785 1.150 1.00 90.19 191 ALA A C 1
ATOM 1390 O O . ALA A 1 191 ? 7.837 12.533 0.413 1.00 90.19 191 ALA A O 1
ATOM 1391 N N . TYR A 1 192 ? 8.144 11.588 2.430 1.00 83.88 192 TYR A N 1
ATOM 1392 C CA . TYR A 1 192 ? 6.946 12.202 3.019 1.00 83.88 192 TYR A CA 1
ATOM 1393 C C . TYR A 1 192 ? 6.937 13.741 2.955 1.00 83.88 192 TYR A C 1
ATOM 1395 O O . TYR A 1 192 ? 5.923 14.285 2.501 1.00 83.88 192 TYR A O 1
ATOM 1403 N N . PRO A 1 193 ? 8.022 14.461 3.318 1.00 83.81 193 PRO A N 1
ATOM 1404 C CA . PRO A 1 193 ? 8.076 15.916 3.168 1.00 83.81 193 PRO A CA 1
ATOM 1405 C C . PRO A 1 193 ? 7.883 16.377 1.718 1.00 83.81 193 PRO A C 1
ATOM 1407 O O . PRO A 1 193 ? 7.175 17.352 1.482 1.00 83.81 193 PRO A O 1
ATOM 1410 N N . LEU A 1 194 ? 8.422 15.640 0.735 1.00 86.38 194 LEU A N 1
ATOM 1411 C CA . LEU A 1 194 ? 8.287 15.990 -0.686 1.00 86.38 194 LEU A CA 1
ATOM 1412 C C . LEU A 1 194 ? 6.827 15.983 -1.155 1.00 86.38 194 LEU A C 1
ATOM 1414 O O . LEU A 1 194 ? 6.392 16.878 -1.881 1.00 86.38 194 LEU A O 1
ATOM 1418 N N . GLY A 1 195 ? 6.052 14.991 -0.715 1.00 79.38 195 GLY A N 1
ATOM 1419 C CA . GLY A 1 195 ? 4.629 14.913 -1.042 1.00 79.38 195 GLY A CA 1
ATOM 1420 C C . GLY A 1 195 ? 3.762 15.909 -0.267 1.00 79.38 195 GLY A C 1
ATOM 1421 O O . GLY A 1 195 ? 2.737 16.348 -0.786 1.00 79.38 195 GLY A O 1
ATOM 1422 N N . GLY A 1 196 ? 4.148 16.250 0.966 1.00 75.56 196 GLY A N 1
ATOM 1423 C CA . GLY A 1 196 ? 3.418 17.198 1.810 1.00 75.56 196 GLY A CA 1
ATOM 1424 C C . GLY A 1 196 ? 3.623 18.658 1.402 1.00 75.56 196 GLY A C 1
ATOM 1425 O O . GLY A 1 196 ? 2.648 19.390 1.264 1.00 75.56 196 GLY A O 1
ATOM 1426 N N . GLU A 1 197 ? 4.875 19.065 1.187 1.00 81.38 197 GLU A N 1
ATOM 1427 C CA . GLU A 1 197 ? 5.256 20.465 0.952 1.00 81.38 197 GLU A CA 1
ATOM 1428 C C . GLU A 1 197 ? 5.290 20.834 -0.536 1.00 81.38 197 GLU A C 1
ATOM 1430 O O . GLU A 1 197 ? 4.846 21.914 -0.917 1.00 81.38 197 GLU A O 1
ATOM 1435 N N . PHE A 1 198 ? 5.773 19.927 -1.392 1.00 86.06 198 PHE A N 1
ATOM 1436 C CA . PHE A 1 198 ? 5.972 20.194 -2.824 1.00 86.06 198 PHE A CA 1
ATOM 1437 C C . PHE A 1 198 ? 4.960 19.482 -3.726 1.00 86.06 198 PHE A C 1
ATOM 1439 O O . PHE A 1 198 ? 5.042 19.595 -4.948 1.00 86.06 198 PHE A O 1
ATOM 1446 N N . HIS A 1 199 ? 4.009 18.747 -3.141 1.00 83.00 199 HIS A N 1
ATOM 1447 C CA . HIS A 1 199 ? 2.965 18.011 -3.861 1.00 83.00 199 HIS A CA 1
ATOM 1448 C C . HIS A 1 199 ? 3.502 17.027 -4.916 1.00 83.00 199 HIS A C 1
ATOM 1450 O O . HIS A 1 199 ? 2.821 16.716 -5.895 1.00 83.00 199 HIS A O 1
ATOM 1456 N N . VAL A 1 200 ? 4.716 16.505 -4.712 1.00 87.19 200 VAL A N 1
ATOM 1457 C CA . VAL A 1 200 ? 5.291 15.470 -5.577 1.00 87.19 200 VAL A CA 1
ATOM 1458 C C . VAL A 1 200 ? 4.568 14.145 -5.323 1.00 87.19 200 VAL A C 1
ATOM 1460 O O . VAL A 1 200 ? 4.326 13.758 -4.175 1.00 87.19 200 VAL A O 1
ATOM 1463 N N . ALA A 1 201 ? 4.202 13.435 -6.393 1.00 87.38 201 ALA A N 1
ATOM 1464 C CA . ALA A 1 201 ? 3.553 12.131 -6.289 1.00 87.38 201 ALA A CA 1
ATOM 1465 C C . ALA A 1 201 ? 4.436 11.133 -5.516 1.00 87.38 201 ALA A C 1
ATOM 1467 O O . ALA A 1 201 ? 5.636 11.044 -5.765 1.00 87.38 201 ALA A O 1
ATOM 1468 N N . HIS A 1 202 ? 3.841 10.353 -4.605 1.00 89.50 202 HIS A N 1
ATOM 1469 C CA . HIS A 1 202 ? 4.590 9.532 -3.640 1.00 89.50 202 HIS A CA 1
ATOM 1470 C C . HIS A 1 202 ? 5.598 8.578 -4.296 1.00 89.50 202 HIS A C 1
ATOM 1472 O O . HIS A 1 202 ? 6.783 8.631 -3.981 1.00 89.50 202 HIS A O 1
ATOM 1478 N N . GLY A 1 203 ? 5.155 7.795 -5.283 1.00 87.50 203 GLY A N 1
ATOM 1479 C CA . GLY A 1 203 ? 6.033 6.876 -6.009 1.00 87.50 203 GLY A CA 1
ATOM 1480 C C . GLY A 1 203 ? 7.154 7.570 -6.794 1.00 87.50 203 GLY A C 1
ATOM 1481 O O . GLY A 1 203 ? 8.233 7.007 -6.949 1.00 87.50 203 GLY A O 1
ATOM 1482 N N . VAL A 1 204 ? 6.944 8.817 -7.236 1.00 90.94 204 VAL A N 1
ATOM 1483 C CA . VAL A 1 204 ? 7.992 9.627 -7.885 1.00 90.94 204 VAL A CA 1
ATOM 1484 C C . VAL A 1 204 ? 9.027 10.083 -6.859 1.00 90.94 204 VAL A C 1
ATOM 1486 O O . VAL A 1 204 ? 10.222 9.985 -7.125 1.00 90.94 204 VAL A O 1
ATOM 1489 N N . SER A 1 205 ? 8.589 10.527 -5.676 1.00 92.19 205 SER A N 1
ATOM 1490 C CA . SER A 1 205 ? 9.488 10.866 -4.566 1.00 92.19 205 SER A CA 1
ATOM 1491 C C . SER A 1 205 ? 10.348 9.669 -4.155 1.00 92.19 205 SER A C 1
ATOM 1493 O O . SER A 1 205 ? 11.563 9.808 -4.030 1.00 92.19 205 SER A O 1
ATOM 1495 N N . ASN A 1 206 ? 9.739 8.488 -4.017 1.00 93.56 206 ASN A N 1
ATOM 1496 C CA . ASN A 1 206 ? 10.452 7.251 -3.697 1.00 93.56 206 ASN A CA 1
ATOM 1497 C C . ASN A 1 206 ? 11.466 6.884 -4.793 1.00 93.56 206 ASN A C 1
ATOM 1499 O O . ASN A 1 206 ? 12.630 6.621 -4.496 1.00 93.56 206 ASN A O 1
ATOM 1503 N N . ALA A 1 207 ? 11.067 6.956 -6.067 1.00 92.25 207 ALA A N 1
ATOM 1504 C CA . ALA A 1 207 ? 11.958 6.683 -7.195 1.00 92.25 207 ALA A CA 1
ATOM 1505 C C . ALA A 1 207 ? 13.157 7.648 -7.270 1.00 92.25 207 ALA A C 1
ATOM 1507 O O . ALA A 1 207 ? 14.263 7.215 -7.587 1.00 92.25 207 ALA A O 1
ATOM 1508 N N . LEU A 1 208 ? 12.951 8.937 -6.973 1.00 92.94 208 LEU A N 1
ATOM 1509 C CA . LEU A 1 208 ? 14.010 9.952 -6.955 1.00 92.94 208 LEU A CA 1
ATOM 1510 C C . LEU A 1 208 ? 15.053 9.670 -5.864 1.00 92.94 208 LEU A C 1
ATOM 1512 O O . LEU A 1 208 ? 16.242 9.888 -6.077 1.00 92.94 208 LEU A O 1
ATOM 1516 N N . LEU A 1 209 ? 14.599 9.218 -4.695 1.00 93.50 209 LEU A N 1
ATOM 1517 C CA . LEU A 1 209 ? 15.432 9.035 -3.507 1.00 93.50 209 LEU A CA 1
ATOM 1518 C C . LEU A 1 209 ? 16.139 7.676 -3.464 1.00 93.50 209 LEU A C 1
ATOM 1520 O O . LEU A 1 209 ? 17.217 7.585 -2.895 1.00 93.50 209 LEU A O 1
ATOM 1524 N N . MET A 1 210 ? 15.578 6.641 -4.094 1.00 92.25 210 MET A N 1
ATOM 1525 C CA . MET A 1 210 ? 16.104 5.269 -4.070 1.00 92.25 210 MET A CA 1
ATOM 1526 C C . MET A 1 210 ? 17.610 5.095 -4.368 1.00 92.25 210 MET A C 1
ATOM 1528 O O . MET A 1 210 ? 18.221 4.241 -3.726 1.00 92.25 210 MET A O 1
ATOM 1532 N N . PRO A 1 211 ? 18.238 5.800 -5.333 1.00 90.94 211 PRO A N 1
ATOM 1533 C CA . PRO A 1 211 ? 19.652 5.579 -5.644 1.00 90.94 211 PRO A CA 1
ATOM 1534 C C . PRO A 1 211 ? 20.639 6.260 -4.672 1.00 90.94 211 PRO A C 1
ATOM 1536 O O . PRO A 1 211 ? 21.847 6.172 -4.911 1.00 90.94 211 PRO A O 1
ATOM 1539 N N . HIS A 1 212 ? 20.160 6.962 -3.639 1.00 89.94 212 HIS A N 1
ATOM 1540 C CA . HIS A 1 212 ? 20.957 7.779 -2.714 1.00 89.94 212 HIS A CA 1
ATOM 1541 C C . HIS A 1 212 ? 20.969 7.212 -1.293 1.00 89.94 212 HIS A C 1
ATOM 1543 O O . HIS A 1 212 ? 22.024 7.368 -0.635 1.00 89.94 212 HIS A O 1
#

Radius of gyration: 16.58 Å; Cα contacts (8 Å, |Δi|>4): 453; chains: 1; bounding box: 47×36×43 Å

Mean predicted aligned error: 3.2 Å

Secondary structure (DSSP, 8-state):
-HHHHHHHHHHH--SEEEEEESHHHHHHHHHHHHSTTTS--GGGT-EES------SEEEEEESSSS--TTT-SEEEEEETTTTEEEEEE-GGGS-SEE---GGGGTTS-HHHHHHHHHHHHHHHHHHHHSTT--HHHHHHHHHHHHHHHHHHHHHHH-TT-HHHHHHHHHHHHHHHHHTTTT---HHHHHHHHHHHHS---HHHHHHHHTT-

Organism: NCBI:txid412755

Nearest PDB structures (foldseek):
  3ox4-assembly2_C  TM=9.626E-01  e=1.581E-18  Zymomonas mobilis
  3bfj-assembly1_A  TM=9.713E-01  e=3.663E-18  Klebsiella pneumoniae
  5yvm-assembly1_A  TM=9.370E-01  e=2.325E-17  candidate division MSBL1 archaeon SCGC-AAA259E19
  4fr2-assembly1_A-2  TM=9.663E-01  e=7.483E-16  Oenococcus oeni ATCC BAA-1163
  1vlj-assembly1_A  TM=8.873E-01  e=2.154E-14  Thermotoga maritima MSB8

Solvent-accessible surface area (backbone atoms only — not comparable to full-atom values): 10479 Å² total; per-residue (Å²): 108,64,67,58,49,42,53,51,39,56,74,68,60,60,69,60,36,76,15,67,33,46,47,64,45,34,24,45,33,38,50,47,21,23,37,56,92,59,84,57,56,76,81,68,24,60,37,75,67,51,60,89,56,49,85,32,39,36,37,22,32,46,33,51,41,15,71,19,43,48,59,13,25,55,28,63,43,75,38,74,95,76,65,38,78,44,46,30,35,27,80,63,42,41,44,80,40,62,54,82,48,40,76,58,34,38,85,46,51,43,69,58,42,46,21,26,38,38,31,11,38,47,35,9,52,27,25,54,70,32,95,61,46,48,76,73,48,41,56,33,12,56,48,12,38,54,32,24,74,76,17,42,67,53,28,32,79,37,41,78,39,61,67,29,32,39,37,25,34,53,11,8,47,31,18,8,60,32,48,64,78,45,26,71,40,68,42,57,65,64,21,51,58,43,36,60,79,68,65,41,56,62,21,50,37,30,54,70,42,64,91,112

pLDDT: mean 94.82, std 5.7, range [69.62, 98.88]

InterPro domains:
  IPR001670 Alcohol dehydrogenase, iron-type/glycerol dehydrogenase GldA [PF00465] (2-102)
  IPR039697 Iron-type alcohol dehydrogenase-like [PTHR11496] (2-212)
  IPR056798 Fe-containing alcohol dehydrogenase-like, C-terminal [PF25137] (113-212)